Protein AF-A0A6J6IA82-F1 (afdb_monomer)

pLDDT: mean 94.09, std 5.03, range [67.25, 98.81]

Organism: NCBI:txid449393

Structure (mmCIF, N/CA/C/O backbone):
data_AF-A0A6J6IA82-F1
#
_entry.id   AF-A0A6J6IA82-F1
#
loop_
_atom_site.group_PDB
_atom_site.id
_atom_site.type_symbol
_atom_site.label_atom_id
_atom_site.label_alt_id
_atom_site.label_comp_id
_atom_site.label_asym_id
_atom_site.label_entity_id
_atom_site.label_seq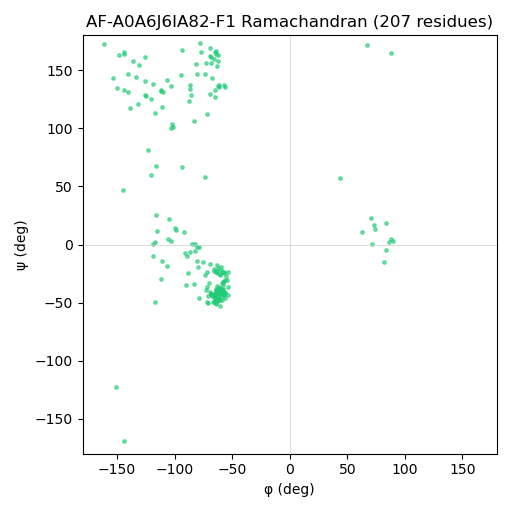_id
_atom_site.pdbx_PDB_ins_code
_atom_site.Cartn_x
_atom_site.Cartn_y
_atom_site.Cartn_z
_atom_site.occupancy
_atom_site.B_iso_or_equiv
_atom_site.auth_seq_id
_atom_site.auth_comp_id
_atom_site.auth_asym_id
_atom_site.auth_atom_id
_atom_site.pdbx_PDB_model_num
ATOM 1 N N . MET A 1 1 ? 9.562 -2.299 3.858 1.00 79.31 1 MET A N 1
ATOM 2 C CA . MET A 1 1 ? 9.314 -2.969 2.561 1.00 79.31 1 MET A CA 1
ATOM 3 C C . MET A 1 1 ? 9.491 -1.948 1.449 1.00 79.31 1 MET A C 1
ATOM 5 O O . MET A 1 1 ? 9.567 -0.766 1.760 1.00 79.31 1 MET A O 1
ATOM 9 N N . ASP A 1 2 ? 9.591 -2.374 0.192 1.00 91.00 2 ASP A N 1
ATOM 10 C CA . ASP A 1 2 ? 10.000 -1.507 -0.933 1.00 91.00 2 ASP A CA 1
ATOM 11 C C . ASP A 1 2 ? 9.092 -0.288 -1.164 1.00 91.00 2 ASP A C 1
ATOM 13 O O . ASP A 1 2 ? 9.523 0.711 -1.725 1.00 91.00 2 ASP A O 1
ATOM 17 N N . GLU A 1 3 ? 7.848 -0.339 -0.691 1.00 92.69 3 GLU A N 1
ATOM 18 C CA . GLU A 1 3 ? 6.908 0.783 -0.775 1.00 92.69 3 GLU A CA 1
ATOM 19 C C . GLU A 1 3 ? 7.222 1.923 0.210 1.00 92.69 3 GLU A C 1
ATOM 21 O O . GLU A 1 3 ? 6.871 3.081 -0.001 1.00 92.69 3 GLU A O 1
ATOM 26 N N . SER A 1 4 ? 7.887 1.610 1.323 1.00 93.75 4 SER A N 1
ATOM 27 C CA . SER A 1 4 ? 8.028 2.525 2.459 1.00 93.75 4 SER A CA 1
ATOM 28 C C . SER A 1 4 ? 8.760 3.837 2.136 1.00 93.75 4 SER A C 1
ATOM 30 O O . SER A 1 4 ? 8.307 4.865 2.636 1.00 93.75 4 SER A O 1
ATOM 32 N N . PRO A 1 5 ? 9.839 3.864 1.321 1.00 95.88 5 PRO A N 1
ATOM 33 C CA . PRO A 1 5 ? 10.484 5.119 0.932 1.00 95.88 5 PRO A CA 1
ATOM 34 C C . PRO A 1 5 ? 9.558 6.062 0.147 1.00 95.88 5 PRO A C 1
ATOM 36 O O . PRO A 1 5 ? 9.550 7.261 0.422 1.00 95.88 5 PRO A O 1
ATOM 39 N N . ALA A 1 6 ? 8.757 5.525 -0.780 1.00 96.44 6 ALA A N 1
ATOM 40 C CA . ALA A 1 6 ? 7.813 6.300 -1.586 1.00 96.44 6 ALA A CA 1
ATOM 41 C C . ALA A 1 6 ? 6.681 6.879 -0.721 1.00 96.44 6 ALA A C 1
ATOM 43 O O . ALA A 1 6 ? 6.457 8.090 -0.734 1.00 96.44 6 ALA A O 1
ATOM 44 N N . LEU A 1 7 ? 6.046 6.045 0.114 1.00 95.62 7 LEU A N 1
ATOM 45 C CA . LEU A 1 7 ? 4.989 6.491 1.029 1.00 95.62 7 LEU A CA 1
ATOM 46 C C . LEU A 1 7 ? 5.482 7.544 2.027 1.00 95.62 7 LEU A C 1
ATOM 48 O O . LEU A 1 7 ? 4.755 8.495 2.305 1.00 95.62 7 LEU A O 1
ATOM 52 N N . ALA A 1 8 ? 6.701 7.400 2.554 1.00 95.12 8 ALA A N 1
ATOM 53 C CA . ALA A 1 8 ? 7.283 8.385 3.463 1.00 95.12 8 ALA A CA 1
ATOM 54 C C . ALA A 1 8 ? 7.469 9.746 2.774 1.00 95.12 8 ALA A C 1
ATOM 56 O O . ALA A 1 8 ? 7.062 10.771 3.320 1.00 95.12 8 ALA A O 1
ATOM 57 N N . ALA A 1 9 ? 8.02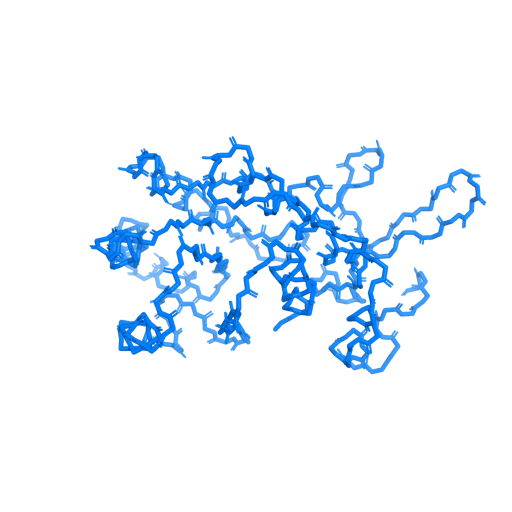7 9.749 1.558 1.00 95.81 9 ALA A N 1
ATOM 58 C CA . ALA A 1 9 ? 8.232 10.967 0.780 1.00 95.81 9 ALA A CA 1
ATOM 59 C C . ALA A 1 9 ? 6.906 11.637 0.386 1.00 95.81 9 ALA A C 1
ATOM 61 O O . ALA A 1 9 ? 6.774 12.856 0.487 1.00 95.81 9 ALA A O 1
ATOM 62 N N . ALA A 1 10 ? 5.904 10.852 -0.017 1.00 95.75 10 ALA A N 1
ATOM 63 C CA . ALA A 1 10 ? 4.573 11.371 -0.306 1.00 95.75 10 ALA A CA 1
ATOM 64 C C . ALA A 1 10 ? 3.893 11.933 0.950 1.00 95.75 10 ALA A C 1
ATOM 66 O O . ALA A 1 10 ? 3.328 13.022 0.898 1.00 95.75 10 ALA A O 1
ATOM 67 N N . ALA A 1 11 ? 3.981 11.242 2.091 1.00 94.56 11 ALA A N 1
ATOM 68 C CA . ALA A 1 11 ? 3.435 11.728 3.355 1.00 94.56 11 ALA A CA 1
ATOM 69 C C . ALA A 1 11 ? 4.063 13.075 3.751 1.00 94.56 11 ALA A C 1
ATOM 71 O O . ALA A 1 11 ? 3.337 14.031 4.031 1.00 94.56 11 ALA A O 1
ATOM 72 N N . GLU A 1 12 ? 5.390 13.200 3.688 1.00 94.50 12 GLU A N 1
ATOM 73 C CA . GLU A 1 12 ? 6.087 14.471 3.927 1.00 94.50 12 GLU A CA 1
ATOM 74 C C . GLU A 1 12 ? 5.604 15.568 2.965 1.00 94.50 12 GLU A C 1
ATOM 76 O O . GLU A 1 12 ? 5.311 16.687 3.388 1.00 94.50 12 GLU A O 1
ATOM 81 N N . ALA A 1 13 ? 5.414 15.237 1.685 1.00 95.06 13 ALA A N 1
ATOM 82 C CA . ALA A 1 13 ? 4.919 16.178 0.684 1.00 95.06 13 ALA A CA 1
ATOM 83 C C . ALA A 1 13 ? 3.472 16.635 0.926 1.00 95.06 13 ALA A C 1
ATOM 85 O O . ALA A 1 13 ? 3.099 17.720 0.487 1.00 95.06 13 ALA A O 1
ATOM 86 N N . THR A 1 14 ? 2.662 15.862 1.653 1.00 94.25 14 THR A N 1
ATOM 87 C CA . THR A 1 14 ? 1.333 16.298 2.134 1.00 94.25 14 THR A CA 1
ATOM 88 C C . THR A 1 14 ? 1.400 17.169 3.397 1.00 94.25 14 THR A C 1
ATOM 90 O O . THR A 1 14 ? 0.374 17.640 3.883 1.00 94.25 14 THR A O 1
ATOM 93 N N . GLY A 1 15 ? 2.595 17.410 3.944 1.00 92.25 15 GLY A N 1
ATOM 94 C CA . GLY A 1 15 ? 2.793 18.126 5.204 1.00 92.25 15 GLY A CA 1
ATOM 95 C C . GLY A 1 15 ? 2.645 17.244 6.447 1.00 92.25 15 GLY A C 1
ATOM 96 O O . GLY A 1 15 ? 2.432 17.767 7.542 1.00 92.25 15 GLY A O 1
ATOM 97 N N . ALA A 1 16 ? 2.729 15.915 6.308 1.00 91.69 16 ALA A N 1
ATOM 98 C CA . ALA A 1 16 ? 2.756 15.026 7.462 1.00 91.69 16 ALA A CA 1
ATOM 99 C C . ALA A 1 16 ? 4.079 15.189 8.224 1.00 91.69 16 ALA A C 1
ATOM 101 O O . ALA A 1 16 ? 5.162 15.082 7.657 1.00 91.69 16 ALA A O 1
ATOM 102 N N . ASN A 1 17 ? 3.989 15.390 9.539 1.00 85.81 17 ASN A N 1
ATOM 103 C CA . ASN A 1 17 ? 5.161 15.543 10.410 1.00 85.81 17 ASN A CA 1
ATOM 104 C C . ASN A 1 17 ? 5.715 14.201 10.912 1.00 85.81 17 ASN A C 1
ATOM 106 O O . ASN A 1 17 ? 6.709 14.163 11.636 1.00 85.81 17 ASN A O 1
ATOM 110 N N . THR A 1 18 ? 5.025 13.095 10.635 1.00 90.12 18 THR A N 1
ATOM 111 C CA . THR A 1 18 ? 5.378 11.772 11.150 1.00 90.12 18 THR A CA 1
ATOM 112 C C . THR A 1 18 ? 4.934 10.707 10.162 1.00 90.12 18 THR A C 1
ATOM 114 O O . THR A 1 18 ? 3.807 10.737 9.671 1.00 90.12 18 THR A O 1
ATOM 117 N N . PHE A 1 19 ? 5.820 9.750 9.908 1.00 92.38 19 PHE A N 1
ATOM 118 C CA . PHE A 1 19 ? 5.536 8.538 9.158 1.00 92.38 19 PHE A CA 1
ATOM 119 C C . PHE A 1 19 ? 6.078 7.356 9.959 1.00 92.38 19 PHE A C 1
ATOM 121 O O . PHE A 1 19 ? 7.270 7.304 10.263 1.00 92.38 19 PHE A O 1
ATOM 128 N N . VAL A 1 20 ? 5.197 6.425 10.320 1.00 91.88 20 VAL A N 1
ATOM 129 C CA . VAL A 1 20 ? 5.566 5.190 11.015 1.00 91.88 20 VAL A CA 1
ATOM 130 C C . VAL A 1 20 ? 5.374 4.036 10.056 1.00 91.88 20 VAL A C 1
ATOM 132 O O . VAL A 1 20 ? 4.330 3.899 9.422 1.00 91.88 20 VAL A O 1
ATOM 135 N N . PHE A 1 21 ? 6.389 3.192 9.967 1.00 89.94 21 PHE A N 1
ATOM 136 C CA . PHE A 1 21 ? 6.385 2.020 9.114 1.00 89.94 21 PHE A CA 1
ATOM 137 C C . PHE A 1 21 ? 6.528 0.759 9.968 1.00 89.94 21 PHE A C 1
ATOM 139 O O . PHE A 1 21 ? 7.350 0.709 10.879 1.00 89.94 21 PHE A O 1
ATOM 146 N N . GLY A 1 22 ? 5.756 -0.272 9.625 1.00 85.00 22 GLY A N 1
ATOM 147 C CA . GLY A 1 22 ? 5.780 -1.569 10.298 1.00 85.00 22 GLY A CA 1
ATOM 148 C C . GLY A 1 22 ? 5.534 -2.724 9.334 1.00 85.00 22 GLY A C 1
ATOM 149 O O . GLY A 1 22 ? 4.690 -3.563 9.611 1.00 85.00 22 GLY A O 1
ATOM 150 N N . ALA A 1 23 ? 6.210 -2.749 8.178 1.00 83.31 23 ALA A N 1
ATOM 151 C CA . ALA A 1 23 ? 6.054 -3.823 7.189 1.00 83.31 23 ALA A CA 1
ATOM 152 C C . ALA A 1 23 ? 7.322 -4.681 7.066 1.00 83.31 23 ALA A C 1
ATOM 154 O O . ALA A 1 23 ? 8.424 -4.170 6.885 1.00 83.31 23 ALA A O 1
ATOM 155 N N . GLY A 1 24 ? 7.180 -5.998 7.068 1.00 83.38 24 GLY A N 1
ATOM 156 C CA . GLY A 1 24 ? 8.304 -6.919 6.959 1.00 83.38 24 GLY A CA 1
ATOM 157 C C . GLY A 1 24 ? 7.853 -8.313 6.537 1.00 83.38 24 GLY A C 1
ATOM 158 O O . GLY A 1 24 ? 6.654 -8.572 6.428 1.00 83.38 24 GLY A O 1
ATOM 159 N N . PRO A 1 25 ? 8.803 -9.210 6.246 1.00 84.19 25 PRO A N 1
ATOM 160 C CA . PRO A 1 25 ? 8.478 -10.579 5.886 1.00 84.19 25 PRO A CA 1
ATOM 161 C C . PRO A 1 25 ? 8.010 -11.376 7.111 1.00 84.19 25 PRO A C 1
ATOM 163 O O . PRO A 1 25 ? 8.397 -11.091 8.242 1.00 84.19 25 PRO A O 1
ATOM 166 N N . GLY A 1 26 ? 7.246 -12.442 6.871 1.00 86.19 26 GLY A N 1
ATOM 167 C CA . GLY A 1 26 ? 7.000 -13.484 7.873 1.00 86.19 26 GLY A CA 1
ATOM 168 C C . GLY A 1 26 ? 5.823 -13.253 8.816 1.00 86.19 26 GLY A C 1
ATOM 169 O O . GLY A 1 26 ? 5.630 -14.068 9.717 1.00 86.19 26 GLY A O 1
ATOM 170 N N . PHE A 1 27 ? 5.030 -12.196 8.623 1.00 91.69 27 PHE A N 1
ATOM 171 C CA . PHE A 1 27 ? 3.882 -11.923 9.482 1.00 91.69 27 PHE A CA 1
ATOM 172 C C . PHE A 1 27 ? 2.619 -11.506 8.723 1.00 91.69 27 PHE A C 1
ATOM 174 O O . PHE A 1 27 ? 2.655 -11.033 7.587 1.00 91.69 27 PHE A O 1
ATOM 181 N N . GLY A 1 28 ? 1.495 -11.708 9.399 1.00 93.62 28 GLY A N 1
ATOM 182 C CA . GLY A 1 28 ? 0.154 -11.273 9.030 1.00 93.62 28 GLY A CA 1
ATOM 183 C C . GLY A 1 28 ? -0.614 -10.892 10.295 1.00 93.62 28 GLY A C 1
ATOM 184 O O . GLY A 1 28 ? -0.035 -10.833 11.380 1.00 93.62 28 GLY A O 1
ATOM 185 N N . LEU A 1 29 ? -1.925 -10.687 10.198 1.00 95.94 29 LEU A N 1
ATOM 186 C CA . LEU A 1 29 ? -2.747 -10.411 11.387 1.00 95.94 29 LEU A CA 1
ATOM 187 C C . LEU A 1 29 ? -2.885 -11.620 12.322 1.00 95.94 29 LEU A C 1
ATOM 189 O O . LEU A 1 29 ? -3.295 -11.477 13.475 1.00 95.94 29 LEU A O 1
ATOM 193 N N . THR A 1 30 ? -2.565 -12.815 11.825 1.00 96.56 30 THR A N 1
ATOM 194 C CA . THR A 1 30 ? -2.750 -14.086 12.538 1.00 96.56 30 THR A CA 1
ATOM 195 C C . THR A 1 30 ? -1.445 -14.832 12.813 1.00 96.56 30 THR A C 1
ATOM 197 O O . THR A 1 30 ? -1.468 -15.929 13.371 1.00 96.56 30 THR A O 1
ATOM 200 N N . THR A 1 31 ? -0.295 -14.261 12.442 1.00 93.94 31 THR A N 1
ATOM 201 C CA . THR A 1 31 ? 1.018 -14.892 12.624 1.00 93.94 31 THR A CA 1
ATOM 202 C C . THR A 1 31 ? 2.130 -13.857 12.731 1.00 93.94 31 THR A C 1
ATOM 204 O O . THR A 1 31 ? 2.117 -12.865 12.014 1.00 93.94 31 THR A O 1
ATOM 207 N N . GLY A 1 32 ? 3.131 -14.115 13.576 1.00 88.50 32 GLY A N 1
ATOM 208 C CA . GLY A 1 32 ? 4.408 -13.387 13.576 1.00 88.50 32 GLY A CA 1
ATOM 209 C C . GLY A 1 32 ? 4.381 -11.938 14.080 1.00 88.50 32 GLY A C 1
ATOM 210 O O . GLY A 1 32 ? 5.436 -11.312 14.094 1.00 88.50 32 GLY A O 1
ATOM 211 N N . LEU A 1 33 ? 3.225 -11.415 14.498 1.00 89.12 33 LEU A N 1
ATOM 212 C CA . LEU A 1 33 ? 3.051 -10.040 14.972 1.00 89.12 33 LEU A CA 1
ATOM 213 C C . LEU A 1 33 ? 2.030 -9.990 16.121 1.00 89.12 33 LEU A C 1
ATOM 215 O O . LEU A 1 33 ? 0.937 -10.544 15.986 1.00 89.12 33 LEU A O 1
ATOM 219 N N . ASP A 1 34 ? 2.352 -9.296 17.218 1.00 92.94 34 ASP A N 1
ATOM 220 C CA . ASP A 1 34 ? 1.379 -8.949 18.268 1.00 92.94 34 ASP A CA 1
ATOM 221 C C . ASP A 1 34 ? 0.790 -7.559 17.998 1.00 92.94 34 ASP A C 1
ATOM 223 O O . ASP A 1 34 ? 1.008 -6.586 18.723 1.00 92.94 34 ASP A O 1
ATOM 227 N N . TRP A 1 35 ? 0.034 -7.463 16.903 1.00 94.81 35 TRP A N 1
ATOM 228 C CA . TRP A 1 35 ? -0.456 -6.182 16.396 1.00 94.81 35 TRP A CA 1
ATOM 229 C C . TRP A 1 35 ? -1.346 -5.446 17.399 1.00 94.81 35 TRP A C 1
ATOM 231 O O . TRP A 1 35 ? -1.403 -4.223 17.364 1.00 94.81 35 TRP A O 1
ATOM 241 N N . ARG A 1 36 ? -2.018 -6.152 18.319 1.00 95.75 36 ARG A N 1
ATOM 242 C CA . ARG A 1 36 ? -2.866 -5.515 19.338 1.00 95.75 36 ARG A CA 1
ATOM 243 C C . ARG A 1 36 ? -2.034 -4.621 20.245 1.00 95.75 36 ARG A C 1
ATOM 245 O O . ARG A 1 36 ? -2.389 -3.462 20.457 1.00 95.75 36 ARG A O 1
ATOM 252 N N . THR A 1 37 ? -0.918 -5.144 20.744 1.00 96.38 37 THR A N 1
ATOM 253 C CA . THR A 1 37 ? 0.019 -4.389 21.578 1.00 96.38 37 THR A CA 1
ATOM 254 C C . THR A 1 37 ? 0.769 -3.355 20.743 1.00 96.38 37 THR A C 1
ATOM 256 O O . THR A 1 37 ? 0.781 -2.172 21.089 1.00 96.38 37 THR A O 1
ATOM 259 N N . ASP A 1 38 ? 1.342 -3.779 19.615 1.00 94.19 38 ASP A N 1
ATOM 260 C CA . ASP A 1 38 ? 2.216 -2.933 18.800 1.00 94.19 38 ASP A CA 1
ATOM 261 C C . ASP A 1 38 ? 1.470 -1.722 18.227 1.00 94.19 38 ASP A C 1
ATOM 263 O O . ASP A 1 38 ? 1.971 -0.597 18.275 1.00 94.19 38 ASP A O 1
ATOM 267 N N . TRP A 1 39 ? 0.243 -1.917 17.736 1.00 95.81 39 TRP A N 1
ATOM 268 C CA . TRP A 1 39 ? -0.557 -0.817 17.205 1.00 95.81 39 TRP A CA 1
ATOM 269 C C . TRP A 1 39 ? -1.071 0.085 18.318 1.00 95.81 39 TRP A C 1
ATOM 271 O O . TRP A 1 39 ? -1.018 1.297 18.156 1.00 95.81 39 TRP A O 1
ATOM 281 N N . THR A 1 40 ? -1.485 -0.452 19.470 1.00 96.62 40 THR A N 1
ATOM 282 C CA . THR A 1 40 ? -1.882 0.388 20.616 1.00 96.62 40 THR A CA 1
ATOM 283 C C . THR A 1 40 ? -0.748 1.328 21.033 1.00 96.62 40 THR A C 1
ATOM 285 O O . THR A 1 40 ? -0.974 2.525 21.232 1.00 96.62 40 THR A O 1
ATOM 288 N N . ASN A 1 41 ? 0.486 0.819 21.089 1.00 95.12 41 ASN A N 1
ATOM 289 C CA . ASN A 1 41 ? 1.661 1.631 21.396 1.00 95.12 41 ASN A CA 1
ATOM 290 C C . ASN A 1 41 ? 1.896 2.698 20.318 1.00 95.12 41 ASN A C 1
ATOM 292 O O . ASN A 1 41 ? 1.954 3.886 20.645 1.00 95.12 41 ASN A O 1
ATOM 296 N N . ALA A 1 42 ? 1.923 2.303 19.040 1.00 94.00 42 ALA A N 1
ATOM 297 C CA . ALA A 1 42 ? 2.135 3.220 17.919 1.00 94.00 42 ALA A CA 1
ATOM 298 C C . ALA A 1 42 ? 1.066 4.327 17.840 1.00 94.00 42 ALA A C 1
ATOM 300 O O . ALA A 1 42 ? 1.388 5.485 17.561 1.00 94.00 42 ALA A O 1
ATOM 301 N N . ILE A 1 43 ? -0.198 4.002 18.131 1.00 95.88 43 ILE A N 1
ATOM 302 C CA . ILE A 1 43 ? -1.302 4.968 18.205 1.00 95.88 43 ILE A CA 1
ATOM 303 C C . ILE A 1 43 ? -1.041 5.983 19.318 1.00 95.88 43 ILE A C 1
ATOM 305 O O . ILE A 1 43 ? -1.176 7.186 19.089 1.00 95.88 43 ILE A O 1
ATOM 309 N N . SER A 1 44 ? -0.634 5.518 20.502 1.00 95.81 44 SER A N 1
ATOM 310 C CA . SER A 1 44 ? -0.360 6.399 21.642 1.00 95.81 44 SER A CA 1
ATOM 311 C C . SER A 1 44 ? 0.819 7.345 21.384 1.00 95.81 44 SER A C 1
ATOM 313 O O . SER A 1 44 ? 0.761 8.521 21.747 1.00 95.81 44 SER A O 1
ATOM 315 N N . GLU A 1 45 ? 1.862 6.850 20.715 1.00 94.69 45 GLU A N 1
ATOM 316 C CA . GLU A 1 45 ? 3.102 7.586 20.476 1.00 94.69 45 GLU A CA 1
ATOM 317 C C . GLU A 1 45 ? 2.957 8.581 19.324 1.00 94.69 45 GLU A C 1
ATOM 319 O O . GLU A 1 45 ? 3.362 9.739 19.435 1.00 94.69 45 GLU A O 1
ATOM 324 N N . SER A 1 46 ? 2.359 8.137 18.216 1.00 93.56 46 SER A N 1
ATOM 325 C CA . SER A 1 46 ? 2.387 8.874 16.948 1.00 93.56 46 SER A CA 1
ATOM 326 C C . SER A 1 46 ? 1.061 9.531 16.583 1.00 93.56 46 SER A C 1
ATOM 328 O O . SER A 1 46 ? 1.060 10.446 15.763 1.00 93.56 46 SER A O 1
ATOM 330 N N . ARG A 1 47 ? -0.059 9.104 17.189 1.00 94.06 47 ARG A N 1
ATOM 331 C CA . ARG A 1 47 ? -1.420 9.608 16.917 1.00 94.06 47 ARG A CA 1
ATOM 332 C C . ARG A 1 47 ? -1.694 9.779 15.411 1.00 94.06 47 ARG A C 1
ATOM 334 O O . ARG A 1 47 ? -1.989 10.895 14.970 1.00 94.06 47 ARG A O 1
ATOM 341 N N . PRO A 1 48 ? -1.545 8.707 14.608 1.00 95.31 48 PRO A N 1
ATOM 342 C CA . PRO A 1 48 ? -1.751 8.788 13.168 1.00 95.31 48 PRO A CA 1
ATOM 343 C C . PRO A 1 48 ? -3.200 9.177 12.853 1.00 95.31 48 PRO A C 1
ATOM 345 O O . PRO A 1 48 ? -4.102 8.981 13.659 1.00 95.31 48 PRO A O 1
ATOM 348 N N . ASN A 1 49 ? -3.435 9.720 11.663 1.00 95.94 49 ASN A N 1
ATOM 349 C CA . ASN A 1 49 ? -4.780 10.025 11.157 1.00 95.94 49 ASN A CA 1
ATOM 350 C C . ASN A 1 49 ? -5.191 9.118 9.981 1.00 95.94 49 ASN A C 1
ATOM 352 O O . ASN A 1 49 ? -6.375 9.044 9.646 1.00 95.94 49 ASN A O 1
ATOM 356 N N . LEU A 1 50 ? -4.223 8.414 9.390 1.00 97.50 50 LEU A N 1
ATOM 357 C CA . LEU A 1 50 ? -4.386 7.454 8.310 1.00 97.50 50 LEU A CA 1
ATOM 358 C C . LEU A 1 50 ? -3.448 6.265 8.548 1.00 97.50 50 LEU A C 1
ATOM 360 O O . LEU A 1 50 ? -2.253 6.447 8.780 1.00 97.50 50 LEU A O 1
ATOM 364 N N . ALA A 1 51 ? -3.989 5.056 8.454 1.00 97.50 51 ALA A N 1
ATOM 365 C CA . ALA A 1 51 ? -3.247 3.808 8.401 1.00 97.50 51 ALA A CA 1
ATOM 366 C C . ALA A 1 51 ? -3.400 3.190 7.007 1.00 97.50 51 ALA A C 1
ATOM 368 O O . ALA A 1 51 ? -4.510 3.080 6.491 1.00 97.50 51 ALA A O 1
ATOM 369 N N . VAL A 1 52 ? -2.291 2.766 6.406 1.00 97.38 52 VAL A N 1
ATOM 370 C CA . VAL A 1 52 ? -2.279 2.025 5.138 1.00 97.38 52 VAL A CA 1
ATOM 371 C C . VAL A 1 52 ? -1.829 0.607 5.450 1.00 97.38 52 VAL A C 1
ATOM 373 O O . VAL A 1 52 ? -0.732 0.404 5.968 1.00 97.38 52 VAL A O 1
ATOM 376 N N . VAL A 1 53 ? -2.692 -0.368 5.183 1.00 96.12 53 VAL A N 1
ATOM 377 C CA . VAL A 1 53 ? -2.516 -1.747 5.639 1.00 96.12 53 VAL A CA 1
ATOM 378 C C . VAL A 1 53 ? -2.594 -2.687 4.449 1.00 96.12 53 VAL A C 1
ATOM 380 O O . VAL A 1 53 ? -3.552 -2.648 3.687 1.00 96.12 53 VAL A O 1
ATOM 383 N N . MET A 1 54 ? -1.600 -3.559 4.310 1.00 94.25 54 MET A N 1
ATOM 384 C CA . MET A 1 54 ? -1.570 -4.606 3.293 1.00 94.25 54 MET A CA 1
ATOM 385 C C . MET A 1 54 ? -1.039 -5.888 3.934 1.00 94.25 54 MET A C 1
ATOM 387 O O . MET A 1 54 ? 0.112 -5.934 4.369 1.00 94.25 54 MET A O 1
ATOM 391 N N . PHE A 1 55 ? -1.866 -6.929 3.972 1.00 93.12 55 PHE A N 1
ATOM 392 C CA . PHE A 1 55 ? -1.471 -8.282 4.363 1.00 93.12 55 PHE A CA 1
ATOM 393 C C . PHE A 1 55 ? -1.857 -9.256 3.260 1.00 93.12 55 PHE A C 1
ATOM 395 O O . PHE A 1 55 ? -2.680 -8.942 2.410 1.00 93.12 55 PHE A O 1
ATOM 402 N N . GLY A 1 56 ? -1.245 -10.436 3.261 1.00 89.94 56 GLY A N 1
ATOM 403 C CA . GLY A 1 56 ? -1.469 -11.411 2.203 1.00 89.94 56 GLY A CA 1
ATOM 404 C C . GLY A 1 56 ? -1.302 -12.840 2.677 1.00 89.94 56 GLY A C 1
ATOM 405 O O . GLY A 1 56 ? -1.968 -13.303 3.598 1.00 89.94 56 GLY A O 1
ATOM 406 N N . SER A 1 57 ? -0.400 -13.567 2.028 1.00 92.44 57 SER A N 1
ATOM 407 C CA . SER A 1 57 ? -0.331 -15.027 2.123 1.00 92.44 57 SER A CA 1
ATOM 408 C C . SER A 1 57 ? -0.047 -15.594 3.520 1.00 92.44 57 SER A C 1
ATOM 410 O O . SER A 1 57 ? -0.360 -16.761 3.768 1.00 92.44 57 SER A O 1
ATOM 412 N N . TRP A 1 58 ? 0.517 -14.799 4.432 1.00 94.62 58 TRP A N 1
ATOM 413 C CA . TRP A 1 58 ? 0.854 -15.228 5.791 1.00 94.62 58 TRP A CA 1
ATOM 414 C C . TRP A 1 58 ? -0.365 -15.620 6.632 1.00 94.62 58 TRP A C 1
ATOM 416 O O . TRP A 1 58 ? -0.230 -16.461 7.514 1.00 94.62 58 TRP A O 1
ATOM 426 N N . ASP A 1 59 ? -1.556 -15.113 6.308 1.00 95.81 59 ASP A N 1
ATOM 427 C CA . ASP A 1 59 ? -2.792 -15.452 7.023 1.00 95.81 59 ASP A CA 1
ATOM 428 C C . ASP A 1 59 ? -3.522 -16.684 6.445 1.00 95.81 59 ASP A C 1
ATOM 430 O O . ASP A 1 59 ? -4.433 -17.240 7.065 1.00 95.81 59 ASP A O 1
ATOM 434 N N . LEU A 1 60 ? -3.098 -17.191 5.279 1.00 96.38 60 LEU A N 1
ATOM 435 C CA . LEU A 1 60 ? -3.725 -18.356 4.641 1.00 96.38 60 LEU A CA 1
ATOM 436 C C . LEU A 1 60 ? -3.726 -19.629 5.514 1.00 96.38 60 LEU A C 1
ATOM 438 O O . LEU A 1 60 ? -4.722 -20.356 5.477 1.00 96.38 60 LEU A O 1
ATOM 442 N N . PRO A 1 61 ? -2.670 -19.961 6.291 1.00 96.81 61 PRO A N 1
ATOM 443 C CA . PRO A 1 61 ? -2.721 -21.084 7.226 1.00 96.81 61 PRO A CA 1
ATOM 444 C C . PRO A 1 61 ? -3.834 -20.945 8.269 1.00 96.81 61 PRO A C 1
ATOM 446 O O . PRO A 1 61 ? -4.527 -21.926 8.537 1.00 96.81 61 PRO A O 1
ATOM 449 N N . PHE A 1 62 ? -4.045 -19.741 8.807 1.00 97.94 62 PHE A N 1
ATOM 450 C CA . PHE A 1 62 ? -5.109 -19.483 9.773 1.00 97.94 62 PHE A CA 1
ATOM 451 C C . PHE A 1 62 ? -6.488 -19.655 9.137 1.00 97.94 62 PHE A C 1
ATOM 453 O O . PHE A 1 62 ? -7.334 -20.334 9.717 1.00 97.94 62 PHE A O 1
ATOM 460 N N . ILE A 1 63 ? -6.693 -19.120 7.928 1.00 98.12 63 ILE A N 1
ATOM 461 C CA . ILE A 1 63 ? -7.948 -19.277 7.176 1.00 98.12 63 ILE A CA 1
ATOM 462 C C . ILE A 1 63 ? -8.251 -20.760 6.935 1.00 98.12 63 ILE A C 1
ATOM 464 O O . ILE A 1 63 ? -9.375 -21.204 7.155 1.00 98.12 63 ILE A O 1
ATOM 468 N N . ARG A 1 64 ? -7.253 -21.559 6.530 1.00 97.81 64 ARG A N 1
ATOM 469 C CA . ARG A 1 64 ? -7.441 -23.005 6.315 1.00 97.81 64 ARG A CA 1
ATOM 470 C C . ARG A 1 64 ? -7.814 -23.753 7.593 1.00 97.81 64 ARG A C 1
ATOM 472 O O . ARG A 1 64 ? -8.573 -24.713 7.519 1.00 97.81 64 ARG A O 1
ATOM 479 N N . ALA A 1 65 ? -7.266 -23.345 8.735 1.00 98.38 65 ALA A N 1
ATOM 480 C CA . ALA A 1 65 ? -7.498 -24.014 10.012 1.00 98.38 65 ALA A CA 1
ATOM 481 C C . ALA A 1 65 ? -8.805 -23.581 10.701 1.00 98.38 65 ALA A C 1
ATOM 483 O O . ALA A 1 65 ? -9.436 -24.403 11.359 1.00 98.38 65 ALA A O 1
ATOM 484 N N . ASN A 1 66 ? -9.210 -22.315 10.555 1.00 98.50 66 ASN A N 1
ATOM 485 C CA . ASN A 1 66 ? -10.288 -21.707 11.347 1.00 98.50 66 ASN A CA 1
ATOM 486 C C . ASN A 1 66 ? -11.488 -21.229 10.511 1.00 98.50 66 ASN A C 1
ATOM 488 O O . ASN A 1 66 ? -12.527 -20.888 11.074 1.00 98.50 66 ASN A O 1
ATOM 492 N N . GLY A 1 67 ? -11.362 -21.211 9.183 1.00 98.38 67 GLY A N 1
ATOM 493 C CA . GLY A 1 67 ? -12.380 -20.712 8.263 1.00 98.38 67 GLY A CA 1
ATOM 494 C C . GLY A 1 67 ? -12.283 -19.207 7.992 1.00 98.38 67 GLY A C 1
ATOM 495 O O . GLY A 1 67 ? -11.614 -18.455 8.703 1.00 98.38 67 GLY A O 1
ATOM 496 N N . VAL A 1 68 ? -12.972 -18.774 6.933 1.00 98.38 68 VAL A N 1
ATOM 497 C CA . VAL A 1 68 ? -12.977 -17.379 6.461 1.00 98.38 68 VAL A CA 1
ATOM 498 C C . VAL A 1 68 ? -13.609 -16.450 7.496 1.00 98.38 68 VAL A C 1
ATOM 500 O O . VAL A 1 68 ? -12.994 -15.450 7.842 1.00 98.38 68 VAL A O 1
ATOM 503 N N . ASP A 1 69 ? -14.747 -16.828 8.083 1.00 98.44 69 ASP A N 1
ATOM 504 C CA . ASP A 1 69 ? -15.444 -16.020 9.094 1.00 98.44 69 ASP A 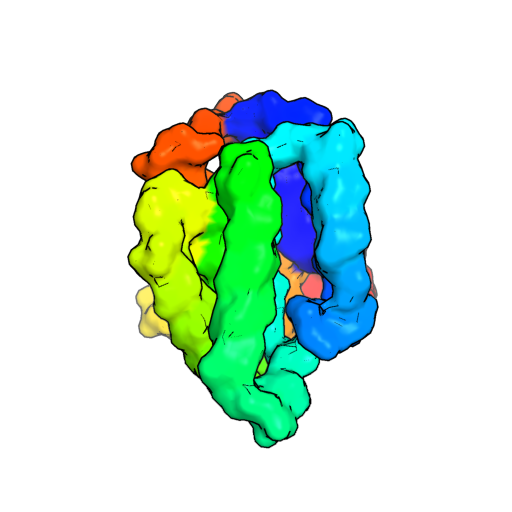CA 1
ATOM 505 C C . ASP A 1 69 ? -14.567 -15.721 10.319 1.00 98.44 69 ASP A C 1
ATOM 507 O O . ASP A 1 69 ? -14.693 -14.675 10.955 1.00 98.44 69 ASP A O 1
ATOM 511 N N . ALA A 1 70 ? -13.683 -16.653 10.696 1.00 98.56 70 ALA A N 1
ATOM 512 C CA . ALA A 1 70 ? -12.747 -16.430 11.791 1.00 98.56 70 ALA A CA 1
ATOM 513 C C . ALA A 1 70 ? -11.688 -15.392 11.420 1.00 98.56 70 ALA A C 1
ATOM 515 O O . ALA A 1 70 ? -11.353 -14.554 12.252 1.00 98.56 70 ALA A O 1
ATOM 516 N N . TYR A 1 71 ? -11.182 -15.434 10.187 1.00 98.56 71 TYR A N 1
ATOM 517 C CA . TYR A 1 71 ? -10.230 -14.440 9.704 1.00 98.56 71 TYR A CA 1
ATOM 518 C C . TYR A 1 71 ? -10.881 -13.068 9.547 1.00 98.56 71 TYR A C 1
ATOM 520 O O . TYR A 1 71 ? -10.323 -12.078 10.003 1.00 98.56 71 TYR A O 1
ATOM 528 N N . GLU A 1 72 ? -12.096 -13.017 9.005 1.00 98.62 72 GLU A N 1
ATOM 529 C CA . GLU A 1 72 ? -12.864 -11.782 8.883 1.00 98.62 72 GLU A CA 1
ATOM 530 C C . GLU A 1 72 ? -13.060 -11.091 10.239 1.00 98.62 72 GLU A C 1
ATOM 532 O O . GLU A 1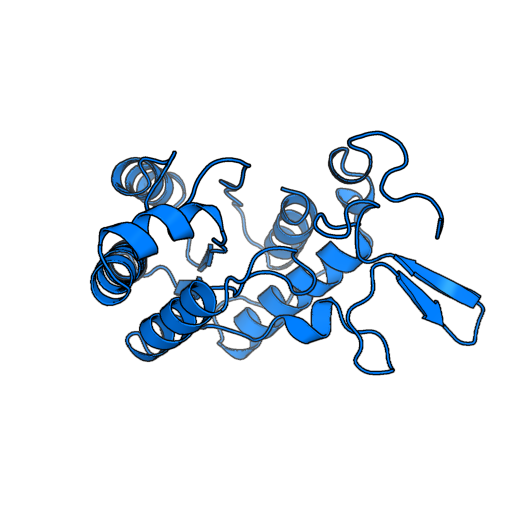 72 ? -12.869 -9.881 10.331 1.00 98.62 72 GLU A O 1
ATOM 537 N N . ARG A 1 73 ? -13.348 -11.842 11.313 1.00 98.69 73 ARG A N 1
ATOM 538 C CA . ARG A 1 73 ? -13.414 -11.274 12.671 1.00 98.69 73 ARG A CA 1
ATOM 539 C C . ARG A 1 73 ? -12.088 -10.669 13.132 1.00 98.69 73 ARG A C 1
ATOM 541 O O . ARG A 1 73 ? -12.107 -9.638 13.790 1.00 98.69 73 ARG A O 1
ATOM 548 N N . VAL A 1 74 ? -10.954 -11.284 12.793 1.00 98.50 74 VAL A N 1
ATOM 549 C CA . VAL A 1 74 ? -9.628 -10.744 13.145 1.00 98.50 74 VAL A CA 1
ATOM 550 C C . VAL A 1 74 ? -9.336 -9.458 12.370 1.00 98.50 74 VAL A C 1
ATOM 552 O O . VAL A 1 74 ? -8.842 -8.498 12.956 1.00 98.50 74 VAL A O 1
ATOM 555 N N . VAL A 1 75 ? -9.653 -9.414 11.072 1.00 98.62 75 VAL A N 1
ATOM 556 C CA . VAL A 1 75 ? -9.482 -8.204 10.249 1.00 98.62 75 VAL A CA 1
ATOM 557 C C . VAL A 1 75 ? -10.382 -7.075 10.756 1.00 98.62 75 VAL A C 1
ATOM 559 O O . VAL A 1 75 ? -9.929 -5.943 10.900 1.00 98.62 75 VAL A O 1
ATOM 562 N N . ASP A 1 76 ? -11.634 -7.387 11.083 1.00 98.75 76 ASP A N 1
ATOM 563 C CA . ASP A 1 76 ? -12.597 -6.427 11.619 1.00 98.75 76 ASP A CA 1
ATOM 564 C C . ASP A 1 76 ? -12.194 -5.873 12.988 1.00 98.75 76 ASP A C 1
ATOM 566 O O . ASP A 1 76 ? -12.332 -4.680 13.242 1.00 98.75 76 ASP A O 1
ATOM 570 N N . GLU A 1 77 ? -11.641 -6.715 13.860 1.00 98.62 77 GLU A N 1
ATOM 571 C CA . GLU A 1 77 ? -11.089 -6.289 15.147 1.00 98.62 77 GLU A CA 1
ATOM 572 C C . GLU A 1 77 ? -9.904 -5.332 14.954 1.00 98.62 77 GLU A C 1
ATOM 574 O O . GLU A 1 77 ? -9.827 -4.294 15.611 1.00 98.62 77 GLU A O 1
ATOM 579 N N . ALA A 1 78 ? -9.003 -5.651 14.019 1.00 98.44 78 ALA A N 1
ATOM 580 C CA . ALA A 1 78 ? -7.849 -4.820 13.694 1.00 98.44 78 ALA A CA 1
ATOM 581 C C . ALA A 1 78 ? -8.263 -3.450 13.137 1.00 98.44 78 ALA A C 1
ATOM 583 O O . ALA A 1 78 ? -7.717 -2.420 13.535 1.00 98.44 78 ALA A O 1
ATOM 584 N N . VAL A 1 79 ? -9.267 -3.428 12.259 1.00 98.69 79 VAL A N 1
ATOM 585 C CA . VAL A 1 79 ? -9.873 -2.193 11.752 1.00 98.69 79 VAL A CA 1
ATOM 586 C C . VAL A 1 79 ? -10.542 -1.406 12.870 1.00 98.69 79 VAL A C 1
ATOM 588 O O . VAL A 1 79 ? -10.266 -0.217 13.007 1.00 98.69 79 VAL A O 1
ATOM 591 N N . THR A 1 80 ? -11.363 -2.064 13.689 1.00 98.62 80 THR A N 1
ATOM 592 C CA . THR A 1 80 ? -12.108 -1.420 14.778 1.00 98.62 80 THR A CA 1
ATOM 593 C C . THR A 1 80 ? -11.159 -0.747 15.765 1.00 98.62 80 THR A C 1
ATOM 595 O O . THR A 1 80 ? -11.384 0.403 16.132 1.00 98.62 80 THR A O 1
ATOM 598 N N . LEU A 1 81 ? -10.039 -1.395 16.119 1.00 98.44 81 LEU A N 1
ATOM 599 C CA . LEU A 1 81 ? -9.004 -0.790 16.965 1.00 98.44 81 LEU A CA 1
ATOM 600 C C . LEU A 1 81 ? -8.517 0.558 16.406 1.00 98.44 81 LEU A C 1
ATOM 602 O O . LEU A 1 81 ? -8.349 1.519 17.158 1.00 98.44 81 LEU A O 1
ATOM 606 N N . LEU A 1 82 ? -8.286 0.640 15.095 1.00 98.50 82 LEU A N 1
ATOM 607 C CA . LEU A 1 82 ? -7.834 1.869 14.445 1.00 98.50 82 LEU A CA 1
ATOM 608 C C . LEU A 1 82 ? -8.963 2.910 14.390 1.00 98.50 82 LEU A C 1
ATOM 610 O O . LEU A 1 82 ? -8.774 4.060 14.797 1.00 98.50 82 LEU A O 1
ATOM 614 N N . THR A 1 83 ? -10.152 2.516 13.937 1.00 98.50 83 THR A N 1
ATOM 615 C CA . THR A 1 83 ? -11.268 3.444 13.719 1.00 98.50 83 THR A CA 1
ATOM 616 C C . THR A 1 83 ? -11.861 3.989 15.015 1.00 98.50 83 THR A C 1
ATOM 618 O O . THR A 1 83 ? -12.236 5.161 15.044 1.00 98.50 83 THR A O 1
ATOM 621 N N . ASP A 1 84 ? -11.874 3.214 16.104 1.00 97.88 84 ASP A N 1
ATOM 622 C CA . ASP A 1 84 ? -12.300 3.678 17.437 1.00 97.88 84 ASP A CA 1
ATOM 623 C C . ASP A 1 84 ? -11.383 4.784 17.983 1.00 97.88 84 ASP A C 1
ATOM 625 O O . ASP A 1 84 ? -11.802 5.614 18.790 1.00 97.88 84 ASP A O 1
ATOM 629 N N . ASN A 1 85 ? -10.142 4.848 17.492 1.00 97.81 85 ASN A N 1
ATOM 630 C CA . ASN A 1 85 ? -9.189 5.918 17.781 1.00 97.81 85 ASN A CA 1
ATOM 631 C C . ASN A 1 85 ? -9.239 7.063 16.750 1.00 97.81 85 ASN A C 1
ATOM 633 O O . ASN A 1 85 ? -8.372 7.936 16.744 1.00 97.81 85 ASN A O 1
ATOM 637 N N . GLY A 1 86 ? -10.251 7.085 15.875 1.00 97.88 86 GLY A N 1
ATOM 638 C CA . GLY A 1 86 ? -10.433 8.115 14.851 1.00 97.88 86 GLY A CA 1
ATOM 639 C C . GLY A 1 86 ? -9.469 8.006 13.666 1.00 97.88 86 GLY A C 1
ATOM 640 O O . GLY A 1 86 ? -9.372 8.945 12.874 1.00 97.88 86 GLY A O 1
ATOM 641 N N . ILE A 1 87 ? -8.762 6.882 13.530 1.00 98.44 87 ILE A N 1
ATOM 642 C CA . ILE A 1 87 ? -7.800 6.646 12.452 1.00 98.44 87 ILE A CA 1
ATOM 643 C C . ILE A 1 87 ? -8.554 6.108 11.245 1.00 98.44 87 ILE A C 1
ATOM 645 O O . ILE A 1 87 ? -9.309 5.141 11.342 1.00 98.44 87 ILE A O 1
ATOM 649 N N . ARG A 1 88 ? -8.337 6.728 10.089 1.00 98.69 88 ARG A N 1
ATOM 650 C CA . ARG A 1 88 ? -8.879 6.236 8.822 1.00 98.69 88 ARG A CA 1
ATOM 651 C C . ARG A 1 88 ? -8.000 5.117 8.297 1.00 98.69 88 ARG A C 1
ATOM 653 O O . ARG A 1 88 ? -6.787 5.160 8.486 1.00 98.69 88 ARG A O 1
ATOM 660 N N . VAL A 1 89 ? -8.580 4.133 7.626 1.00 98.75 89 VAL A N 1
ATOM 661 C CA . VAL A 1 89 ? -7.844 2.942 7.195 1.00 98.75 89 VAL A CA 1
ATOM 662 C C . VAL A 1 89 ? -7.987 2.746 5.696 1.00 98.75 89 VAL A C 1
ATOM 664 O O . VAL A 1 89 ? -9.086 2.686 5.155 1.00 98.75 89 VAL A O 1
ATOM 667 N N . MET A 1 90 ? -6.856 2.606 5.020 1.00 98.50 90 MET A N 1
ATOM 668 C CA . MET A 1 90 ? -6.797 2.121 3.654 1.00 98.50 90 MET A CA 1
ATOM 669 C C . MET A 1 90 ? -6.332 0.667 3.687 1.00 98.50 90 MET A C 1
ATOM 671 O O . MET A 1 90 ? -5.146 0.393 3.876 1.00 98.50 90 MET A O 1
ATOM 675 N N . LEU A 1 91 ? -7.279 -0.263 3.559 1.00 97.88 91 LEU A N 1
ATOM 676 C CA . LEU A 1 91 ? -6.988 -1.689 3.441 1.00 97.88 91 LEU A CA 1
ATOM 677 C C . LEU A 1 91 ? -6.657 -1.969 1.981 1.00 97.88 91 LEU A C 1
ATOM 679 O O . LEU A 1 91 ? -7.547 -1.954 1.142 1.00 97.88 91 LEU A O 1
ATOM 683 N N . LEU A 1 92 ? -5.397 -2.206 1.647 1.00 97.06 92 LEU A N 1
ATOM 684 C CA . LEU A 1 92 ? -4.996 -2.513 0.279 1.00 97.06 92 LEU A CA 1
ATOM 685 C C . LEU A 1 92 ? -5.130 -4.015 0.012 1.00 97.06 92 LEU A C 1
ATOM 687 O O . LEU A 1 92 ? -4.709 -4.812 0.858 1.00 97.06 92 LEU A O 1
ATOM 691 N N . PRO A 1 93 ? -5.664 -4.421 -1.155 1.00 94.38 93 PRO A N 1
ATOM 692 C CA . PRO A 1 93 ? -5.525 -5.798 -1.602 1.00 94.38 93 PRO A CA 1
ATOM 693 C C . PRO A 1 93 ? -4.046 -6.116 -1.851 1.00 94.38 93 PRO A C 1
ATOM 695 O O . PRO A 1 93 ? -3.200 -5.227 -1.987 1.00 94.38 93 PRO A O 1
ATOM 698 N N . VAL A 1 94 ? -3.720 -7.396 -1.939 1.00 90.50 94 VAL A N 1
ATOM 699 C CA . VAL A 1 94 ? -2.364 -7.830 -2.258 1.00 90.50 94 VAL A CA 1
ATOM 700 C C . VAL A 1 94 ? -2.008 -7.449 -3.697 1.00 90.50 94 VAL A C 1
ATOM 702 O O . VAL A 1 94 ? -2.828 -7.524 -4.613 1.00 90.50 94 VAL A O 1
ATOM 705 N N . MET A 1 95 ? -0.750 -7.060 -3.916 1.00 89.44 95 MET A N 1
ATOM 706 C CA . MET A 1 95 ? -0.253 -6.733 -5.253 1.00 89.44 95 MET A CA 1
ATOM 707 C C . MET A 1 95 ? -0.467 -7.908 -6.230 1.00 89.44 95 MET A C 1
ATOM 709 O O . MET A 1 95 ? -0.138 -9.051 -5.895 1.00 89.44 95 MET A O 1
ATOM 713 N N . PRO A 1 96 ? -0.951 -7.650 -7.463 1.00 84.19 96 PRO A N 1
ATOM 714 C CA . PRO A 1 96 ? -1.118 -8.691 -8.476 1.00 84.19 96 PRO A CA 1
ATOM 715 C C . PRO A 1 96 ? 0.233 -9.326 -8.846 1.00 84.19 96 PRO A C 1
ATOM 717 O O . PRO A 1 96 ? 1.286 -8.754 -8.572 1.00 84.19 96 PRO A O 1
ATOM 720 N N . GLY A 1 97 ? 0.222 -10.503 -9.478 1.00 72.94 97 GLY A N 1
ATOM 721 C CA . GLY A 1 97 ? 1.443 -11.179 -9.959 1.00 72.94 97 GLY A CA 1
ATOM 722 C C . GLY A 1 97 ? 2.114 -12.138 -8.963 1.00 72.94 97 GLY A C 1
ATOM 723 O O . GLY A 1 97 ? 3.150 -12.723 -9.274 1.00 72.94 97 GLY A O 1
ATOM 724 N N . GLY A 1 98 ? 1.523 -12.342 -7.783 1.00 74.81 98 GLY A N 1
ATOM 725 C CA . GLY A 1 98 ? 1.9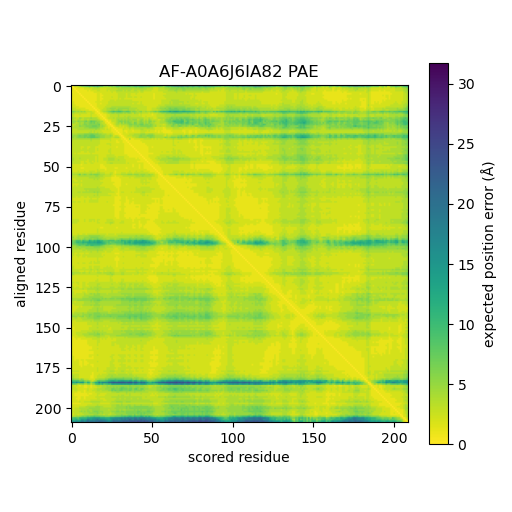71 -13.353 -6.822 1.00 74.81 98 GLY A CA 1
ATOM 726 C C . GLY A 1 98 ? 1.752 -14.792 -7.269 1.00 74.81 98 GLY A C 1
ATOM 727 O O . GLY A 1 98 ? 0.856 -15.095 -8.050 1.00 74.81 98 GLY A O 1
ATOM 728 N N . LYS A 1 99 ? 2.548 -15.709 -6.705 1.00 77.31 99 LYS A N 1
ATOM 729 C CA . LYS A 1 99 ? 2.402 -17.161 -6.930 1.00 77.31 99 LYS A CA 1
ATOM 730 C C . LYS A 1 99 ? 1.297 -17.804 -6.091 1.00 77.31 99 LYS A C 1
ATOM 732 O O . LYS A 1 99 ? 0.901 -18.931 -6.374 1.00 77.31 99 LYS A O 1
ATOM 737 N N . LEU A 1 100 ? 0.872 -17.139 -5.018 1.00 85.88 100 LEU A N 1
ATOM 738 C CA . LEU A 1 100 ? -0.118 -17.658 -4.081 1.00 85.88 100 LEU A CA 1
ATOM 739 C C . LEU A 1 100 ? -1.468 -16.998 -4.331 1.00 85.88 1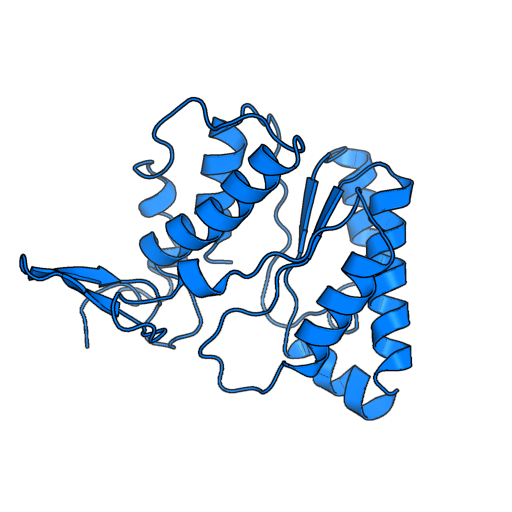00 LEU A C 1
ATOM 741 O O . LEU A 1 100 ? -1.541 -15.782 -4.487 1.00 85.88 100 LEU A O 1
ATOM 745 N N . ASP A 1 101 ? -2.522 -17.810 -4.320 1.00 90.19 101 ASP A N 1
ATOM 746 C CA . ASP A 1 101 ? -3.893 -17.317 -4.347 1.00 90.19 101 ASP A CA 1
ATOM 747 C C . ASP A 1 101 ? -4.245 -16.692 -2.991 1.00 90.19 101 ASP A C 1
ATOM 749 O O . ASP A 1 101 ? -4.315 -17.368 -1.961 1.00 90.19 101 ASP A O 1
ATOM 753 N N . VAL A 1 102 ? -4.437 -15.378 -3.014 1.00 92.62 102 VAL A N 1
ATOM 754 C CA . VAL A 1 102 ? -4.799 -14.530 -1.873 1.00 92.62 102 VAL A CA 1
ATOM 755 C C . VAL A 1 102 ? -6.184 -13.907 -2.048 1.00 92.62 102 VAL A C 1
ATOM 757 O O . VAL A 1 102 ? -6.590 -13.087 -1.233 1.00 92.62 102 VAL A O 1
ATOM 760 N N . SER A 1 103 ? -6.961 -14.363 -3.037 1.00 94.06 103 SER A N 1
ATOM 761 C CA . SER A 1 103 ? -8.299 -13.835 -3.346 1.00 94.06 103 SER A CA 1
ATOM 762 C C . SER A 1 103 ? -9.252 -13.846 -2.149 1.00 94.06 103 SER A C 1
ATOM 764 O O . SER A 1 103 ? -10.133 -12.999 -2.029 1.00 94.06 103 SER A O 1
ATOM 766 N N . THR A 1 104 ? -9.077 -14.802 -1.233 1.00 96.62 104 THR A N 1
ATOM 767 C CA . THR A 1 104 ? -9.871 -14.860 -0.002 1.00 96.62 104 THR A CA 1
ATOM 768 C C . THR A 1 104 ? -9.492 -13.758 0.985 1.00 96.62 104 THR A C 1
ATOM 770 O O . THR A 1 104 ? -10.389 -13.221 1.623 1.00 96.62 104 THR A O 1
ATOM 773 N N . VAL A 1 105 ? -8.209 -13.397 1.086 1.00 96.75 105 VAL A N 1
ATOM 774 C CA . VAL A 1 105 ? -7.758 -12.260 1.906 1.00 96.75 105 VAL A CA 1
ATOM 775 C C . VAL A 1 105 ? -8.298 -10.960 1.318 1.00 96.75 105 VAL A C 1
ATOM 777 O O . VAL A 1 105 ? -8.945 -10.198 2.030 1.00 96.75 105 VAL A O 1
ATOM 780 N N . ASP A 1 106 ? -8.131 -10.765 0.007 1.00 96.19 106 ASP A N 1
ATOM 781 C CA . ASP A 1 106 ? -8.587 -9.555 -0.687 1.00 96.19 106 ASP A CA 1
ATOM 782 C C . ASP A 1 106 ? -10.104 -9.358 -0.563 1.00 96.19 106 ASP A C 1
ATOM 784 O O . ASP A 1 106 ? -10.571 -8.256 -0.279 1.00 96.19 106 ASP A O 1
ATOM 788 N N . ARG A 1 107 ? -10.885 -10.438 -0.707 1.00 97.50 107 ARG A N 1
ATOM 789 C CA . ARG A 1 107 ? -12.338 -10.400 -0.495 1.00 97.50 107 ARG A CA 1
ATOM 790 C C . ARG A 1 107 ? -12.694 -10.002 0.935 1.00 97.50 107 ARG A C 1
ATOM 792 O O . ARG A 1 107 ? -13.531 -9.128 1.111 1.00 97.50 107 ARG A O 1
ATOM 799 N N . VAL A 1 108 ? -12.046 -10.594 1.942 1.00 98.50 108 VAL A N 1
ATOM 800 C CA . VAL A 1 108 ? -12.296 -10.234 3.348 1.00 98.50 108 VAL A CA 1
ATOM 801 C C . VAL A 1 108 ? -11.971 -8.762 3.604 1.00 98.50 108 VAL A C 1
ATOM 803 O O . VAL A 1 108 ? -12.707 -8.094 4.322 1.00 98.50 108 VAL A O 1
ATOM 806 N N . PHE A 1 109 ? -10.911 -8.224 2.999 1.00 98.38 109 PHE A N 1
ATOM 807 C CA . PHE A 1 109 ? -10.569 -6.806 3.135 1.00 98.38 109 PHE A CA 1
ATOM 808 C C . PHE A 1 109 ? -11.639 -5.901 2.521 1.00 98.38 109 PHE A C 1
ATOM 810 O O . PHE A 1 109 ? -12.026 -4.912 3.145 1.00 98.38 109 PHE A O 1
ATOM 817 N N . ALA A 1 110 ? -12.149 -6.255 1.340 1.00 98.19 110 ALA A N 1
ATOM 818 C CA . ALA A 1 110 ? -13.250 -5.538 0.706 1.00 98.19 110 ALA A CA 1
ATOM 819 C C . ALA A 1 110 ? -14.536 -5.594 1.552 1.00 98.19 110 ALA A C 1
ATOM 821 O O . ALA A 1 110 ? -15.171 -4.562 1.778 1.00 98.19 110 ALA A O 1
ATOM 822 N N . ASP A 1 111 ? -14.885 -6.777 2.067 1.00 98.50 111 ASP A N 1
ATOM 823 C CA . ASP A 1 111 ? -16.079 -6.991 2.889 1.00 98.50 111 ASP A CA 1
ATOM 824 C C . ASP A 1 111 ? -15.997 -6.210 4.212 1.00 98.50 111 ASP A C 1
ATOM 826 O O . ASP A 1 111 ? -16.952 -5.529 4.592 1.00 98.50 111 ASP A O 1
ATOM 830 N N . VAL A 1 112 ? -14.844 -6.228 4.892 1.00 98.62 112 VAL A N 1
ATOM 831 C CA . VAL A 1 112 ? -14.617 -5.440 6.117 1.00 98.62 112 VAL A CA 1
ATOM 832 C C . VAL A 1 112 ? -14.667 -3.944 5.817 1.00 98.62 112 VAL A C 1
ATOM 834 O O . VAL A 1 112 ? -15.357 -3.214 6.524 1.00 98.62 112 VAL A O 1
ATOM 837 N N . ALA A 1 113 ? -14.005 -3.463 4.761 1.00 98.56 113 ALA A N 1
ATOM 838 C CA . ALA A 1 113 ? -14.049 -2.046 4.400 1.00 98.56 113 ALA A CA 1
ATOM 839 C C . ALA A 1 113 ? -15.491 -1.555 4.172 1.00 98.56 113 ALA A C 1
ATOM 841 O O . ALA A 1 113 ? -15.869 -0.488 4.658 1.00 98.56 113 ALA A O 1
ATOM 842 N N . ALA A 1 114 ? -16.329 -2.365 3.518 1.00 98.38 114 ALA A N 1
ATOM 843 C CA . ALA A 1 114 ? -17.737 -2.046 3.290 1.00 98.38 114 ALA A CA 1
ATOM 844 C C . ALA A 1 114 ? -18.564 -1.927 4.587 1.00 98.38 114 ALA A C 1
ATOM 846 O O . ALA A 1 114 ? -19.578 -1.225 4.603 1.00 98.38 114 ALA A O 1
ATOM 847 N N . ARG A 1 115 ? -18.138 -2.575 5.682 1.00 98.06 115 ARG A N 1
ATOM 848 C CA . ARG A 1 115 ? -18.794 -2.494 7.000 1.00 98.06 115 ARG A CA 1
ATOM 849 C C . ARG A 1 115 ? -18.435 -1.235 7.794 1.00 98.06 115 ARG A C 1
ATOM 851 O O . ARG A 1 115 ? -19.163 -0.901 8.725 1.00 98.06 115 ARG A O 1
ATOM 858 N N . HIS A 1 116 ? -17.394 -0.500 7.393 1.00 98.19 116 HIS A N 1
ATOM 859 C CA . HIS A 1 116 ? -16.914 0.715 8.069 1.00 98.19 116 HIS A CA 1
ATOM 860 C C . HIS A 1 116 ? -16.946 1.955 7.152 1.00 98.19 116 HIS A C 1
ATOM 862 O O . HIS A 1 116 ? -15.909 2.583 6.896 1.00 98.19 116 HIS A O 1
ATOM 868 N N . PRO A 1 117 ? -18.128 2.347 6.632 1.00 97.00 117 PRO A N 1
ATOM 869 C CA . PRO A 1 117 ? -18.238 3.417 5.647 1.00 97.00 117 PRO A CA 1
ATOM 870 C C . PRO A 1 117 ? -17.732 4.759 6.193 1.00 97.00 117 PRO A C 1
ATOM 872 O O . PRO A 1 117 ? -18.049 5.166 7.309 1.00 97.00 117 PRO A O 1
ATOM 875 N N . GLY A 1 118 ? -16.954 5.472 5.376 1.00 97.12 118 GLY A N 1
ATOM 876 C CA . GLY A 1 118 ? -16.395 6.788 5.709 1.00 97.12 118 GLY A CA 1
ATOM 877 C C . GLY A 1 118 ? -15.118 6.753 6.555 1.00 97.12 118 GLY A C 1
ATOM 878 O O . GLY A 1 118 ? -14.410 7.760 6.601 1.00 97.12 118 GLY A O 1
ATOM 879 N N . MET A 1 119 ? -14.795 5.605 7.160 1.00 98.50 119 MET A N 1
ATOM 880 C CA . MET A 1 119 ? -13.574 5.398 7.945 1.00 98.50 119 MET A CA 1
ATOM 881 C C . MET A 1 119 ? -12.599 4.433 7.274 1.00 98.50 119 MET A C 1
ATOM 883 O O . MET A 1 119 ? -11.392 4.592 7.450 1.00 98.50 119 MET A O 1
ATOM 887 N N . VAL A 1 120 ? -13.098 3.471 6.493 1.00 98.81 120 VAL A N 1
ATOM 888 C CA . VAL A 1 120 ? -12.269 2.486 5.792 1.00 98.81 120 VAL A CA 1
ATOM 889 C C . VAL A 1 120 ? -12.565 2.467 4.300 1.00 98.81 120 VAL A C 1
ATOM 891 O O . VAL A 1 120 ? -13.713 2.585 3.878 1.00 98.81 120 VAL A O 1
ATOM 894 N N . ASP A 1 121 ? -11.509 2.330 3.504 1.00 98.69 121 ASP A N 1
ATOM 895 C CA . ASP A 1 121 ? -11.568 2.216 2.051 1.00 98.69 121 ASP A CA 1
ATOM 896 C C . ASP A 1 121 ? -10.665 1.069 1.580 1.00 98.69 121 ASP A C 1
ATOM 898 O O . ASP A 1 121 ? -9.594 0.830 2.145 1.00 98.69 121 ASP A O 1
ATOM 902 N N . ASN A 1 122 ? -11.108 0.364 0.541 1.00 98.19 122 ASN A N 1
ATOM 903 C CA . ASN A 1 122 ? -10.362 -0.707 -0.116 1.00 98.19 122 ASN A CA 1
ATOM 904 C C . ASN A 1 122 ? -10.224 -0.367 -1.608 1.00 98.19 122 ASN A C 1
ATOM 906 O O . ASN A 1 122 ? -11.035 -0.814 -2.423 1.00 98.19 122 ASN A O 1
ATOM 910 N N . PRO A 1 123 ? -9.260 0.492 -1.985 1.00 96.88 123 PRO A N 1
ATOM 911 C CA . PRO A 1 123 ? -9.092 0.871 -3.376 1.00 96.88 123 PRO A CA 1
ATOM 912 C C . PRO A 1 123 ? -8.484 -0.276 -4.184 1.00 96.88 123 PRO A C 1
ATOM 914 O O . PRO A 1 123 ? -7.621 -1.017 -3.710 1.00 96.88 123 PRO A O 1
ATOM 917 N N . SER A 1 124 ? -8.878 -0.372 -5.455 1.00 94.38 124 SER A N 1
ATOM 918 C CA . SER A 1 124 ? -8.111 -1.169 -6.410 1.00 94.38 124 SER A CA 1
ATOM 919 C C . SER A 1 124 ? -6.733 -0.540 -6.603 1.00 94.38 124 SER A C 1
ATOM 921 O O . SER A 1 124 ? -6.620 0.661 -6.837 1.00 94.38 124 SER A O 1
ATOM 923 N N . ILE A 1 125 ? -5.697 -1.374 -6.557 1.00 94.81 125 ILE A N 1
ATOM 924 C CA . ILE A 1 125 ? -4.308 -0.984 -6.837 1.00 94.81 125 ILE A CA 1
ATOM 925 C C . ILE A 1 125 ? -3.825 -1.487 -8.198 1.00 94.81 125 ILE A C 1
ATOM 927 O O . ILE A 1 125 ? -2.654 -1.335 -8.530 1.00 9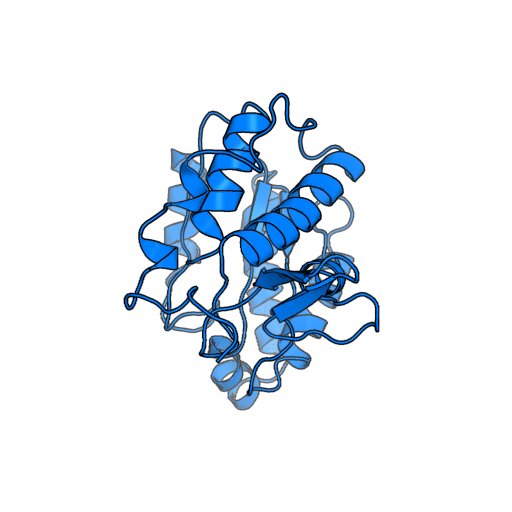4.81 125 ILE A O 1
ATOM 931 N N . THR A 1 126 ? -4.697 -2.108 -8.998 1.00 92.00 126 THR A N 1
ATOM 932 C CA . THR A 1 126 ? -4.310 -2.764 -10.256 1.00 92.00 126 THR A CA 1
ATOM 933 C C . THR A 1 126 ? -3.604 -1.797 -11.204 1.00 92.00 126 THR A C 1
ATOM 935 O O . THR A 1 126 ? -2.566 -2.150 -11.758 1.00 92.00 126 THR A O 1
ATOM 938 N N . SER A 1 127 ? -4.095 -0.557 -11.308 1.00 91.44 127 SER A N 1
ATOM 939 C CA . SER A 1 127 ? -3.511 0.474 -12.172 1.00 91.44 127 SER A CA 1
ATOM 940 C C . SER A 1 127 ? -2.067 0.825 -11.821 1.00 91.44 127 SER A C 1
ATOM 942 O O . SER A 1 127 ? -1.336 1.258 -12.702 1.00 91.44 127 SER A O 1
ATOM 944 N N . ALA A 1 128 ? -1.631 0.617 -10.572 1.00 93.94 128 ALA A N 1
ATOM 945 C CA . ALA A 1 128 ? -0.244 0.866 -10.186 1.00 93.94 128 ALA A CA 1
ATOM 946 C C . ALA A 1 128 ? 0.746 -0.079 -10.889 1.00 93.94 128 ALA A C 1
ATOM 948 O O . ALA A 1 128 ? 1.935 0.221 -11.003 1.00 93.94 128 ALA A O 1
ATOM 949 N N . PHE A 1 129 ? 0.245 -1.221 -11.365 1.00 93.31 129 PHE A N 1
ATOM 950 C CA . PHE A 1 129 ? 1.047 -2.303 -11.923 1.00 93.31 129 PHE A CA 1
ATOM 951 C C . PHE A 1 129 ? 0.723 -2.605 -13.381 1.00 93.31 129 PHE A C 1
ATOM 953 O O . PHE A 1 129 ? 1.302 -3.542 -13.923 1.00 93.31 129 PHE A O 1
ATOM 960 N N . SER A 1 130 ? -0.210 -1.875 -13.994 1.00 92.88 130 SER A N 1
ATOM 961 C CA . SER A 1 130 ? -0.693 -2.176 -15.338 1.00 92.88 130 SER A CA 1
ATOM 962 C C . SER A 1 130 ? 0.170 -1.540 -16.423 1.00 92.88 130 SER A C 1
ATOM 964 O O . SER A 1 130 ? 0.473 -0.350 -16.371 1.00 92.88 130 SER A O 1
ATOM 966 N N . ALA A 1 131 ? 0.505 -2.326 -17.442 1.00 94.06 131 ALA A N 1
ATOM 967 C CA . ALA A 1 131 ? 0.968 -1.816 -18.726 1.00 94.06 131 ALA A CA 1
ATOM 968 C C . ALA A 1 131 ? -0.228 -1.296 -19.560 1.00 94.06 131 ALA A C 1
ATOM 970 O O . ALA A 1 131 ? -1.380 -1.621 -19.246 1.00 94.06 131 ALA A O 1
ATOM 971 N N . PRO A 1 132 ? 0.004 -0.530 -20.646 1.00 94.38 132 PRO A N 1
ATOM 972 C CA . PRO A 1 132 ? -1.074 -0.017 -21.502 1.00 94.38 132 PRO A CA 1
ATOM 973 C C . PRO A 1 132 ? -1.994 -1.091 -22.108 1.00 94.38 132 PRO A C 1
ATOM 975 O O . PRO A 1 132 ? -3.142 -0.801 -22.438 1.00 94.38 132 PRO A O 1
ATOM 978 N N . ASP A 1 133 ? -1.519 -2.333 -22.234 1.00 92.31 133 ASP A N 1
ATOM 979 C CA . ASP A 1 133 ? -2.297 -3.482 -22.718 1.00 92.31 133 ASP A CA 1
ATOM 980 C C . ASP A 1 133 ? -3.175 -4.147 -21.634 1.00 92.31 133 ASP A C 1
ATOM 982 O O . ASP A 1 133 ? -3.878 -5.121 -21.908 1.00 92.31 133 ASP A O 1
ATOM 986 N N . GLY A 1 134 ? -3.148 -3.627 -20.402 1.00 91.31 134 GLY A N 1
ATOM 987 C CA . GLY A 1 134 ? -3.897 -4.133 -19.252 1.00 91.31 134 GLY A CA 1
ATOM 988 C C . GLY A 1 134 ? -3.231 -5.297 -18.513 1.00 91.31 134 GLY A C 1
ATOM 989 O O . GLY A 1 134 ? -3.738 -5.714 -17.468 1.00 91.31 134 GLY A O 1
ATOM 990 N N . SER A 1 135 ? -2.100 -5.816 -18.999 1.00 92.38 135 SER A N 1
ATOM 991 C CA . SER A 1 135 ? -1.304 -6.804 -18.266 1.00 92.38 135 SER A CA 1
ATOM 992 C C . SER A 1 135 ? -0.638 -6.171 -17.041 1.00 92.38 135 SER A C 1
ATOM 994 O O . SER A 1 135 ? -0.520 -4.951 -16.957 1.00 92.38 135 SER A O 1
ATOM 996 N N . THR A 1 136 ? -0.184 -6.983 -16.078 1.00 92.19 136 THR A N 1
ATOM 997 C CA . THR A 1 136 ? 0.569 -6.499 -14.904 1.00 92.19 136 THR A CA 1
ATOM 998 C C . THR A 1 136 ? 1.997 -7.053 -14.877 1.00 92.19 136 THR A C 1
ATOM 1000 O O . THR A 1 136 ? 2.299 -7.923 -14.048 1.00 92.19 136 THR A O 1
ATOM 1003 N N . PRO A 1 137 ? 2.866 -6.648 -15.819 1.00 92.81 137 PRO A N 1
ATOM 1004 C CA . PRO A 1 137 ? 4.185 -7.238 -15.971 1.00 92.81 137 PRO A CA 1
ATOM 1005 C C . PRO A 1 137 ? 5.164 -6.706 -14.917 1.00 92.81 137 PRO A C 1
ATOM 1007 O O . PRO A 1 137 ? 4.887 -5.767 -14.169 1.00 92.81 137 PRO A O 1
ATOM 1010 N N . ARG A 1 138 ? 6.364 -7.291 -14.885 1.00 92.75 138 ARG A N 1
ATOM 1011 C CA . ARG A 1 138 ? 7.499 -6.723 -14.145 1.00 92.75 138 ARG A CA 1
ATOM 1012 C C . ARG A 1 138 ? 7.938 -5.376 -14.712 1.00 92.75 138 ARG A C 1
ATOM 1014 O O . ARG A 1 138 ? 8.279 -4.480 -13.944 1.00 92.75 138 ARG A O 1
ATOM 1021 N N . TYR A 1 139 ? 7.953 -5.264 -16.034 1.00 94.88 139 TYR A N 1
ATOM 1022 C CA . TYR A 1 139 ? 8.293 -4.053 -16.762 1.00 94.88 139 TYR A CA 1
ATOM 1023 C C . TYR A 1 139 ? 7.518 -3.988 -18.076 1.00 94.88 139 TYR A C 1
ATOM 1025 O O . TYR A 1 139 ? 7.025 -5.006 -18.561 1.00 94.88 139 TYR A O 1
ATOM 1033 N N . TRP A 1 140 ? 7.464 -2.806 -18.672 1.00 95.44 140 TRP A N 1
ATOM 1034 C CA . TRP A 1 140 ? 7.017 -2.612 -20.048 1.00 95.44 140 TRP A CA 1
ATOM 1035 C C . TRP A 1 140 ? 7.840 -1.500 -20.708 1.00 95.44 140 TRP A C 1
ATOM 1037 O O . TRP A 1 140 ? 8.595 -0.799 -20.037 1.00 95.44 140 TRP A O 1
ATOM 1047 N N . VAL A 1 141 ? 7.764 -1.389 -22.033 1.00 95.88 141 VAL A N 1
ATOM 1048 C CA . VAL A 1 141 ? 8.547 -0.423 -22.815 1.00 95.88 141 VAL A CA 1
ATOM 1049 C C . VAL A 1 141 ? 7.576 0.474 -23.570 1.00 95.88 141 VAL A C 1
ATOM 1051 O O . VAL A 1 141 ? 6.701 -0.034 -24.269 1.00 95.88 141 VAL A O 1
ATOM 1054 N N . SER A 1 142 ? 7.713 1.785 -23.396 1.00 95.44 142 SER A N 1
ATOM 1055 C CA . SER A 1 142 ? 6.963 2.788 -24.155 1.00 95.44 142 SER A CA 1
ATOM 1056 C C . SER A 1 142 ? 7.382 2.803 -25.627 1.00 95.44 142 SER A C 1
ATOM 1058 O O . SER A 1 142 ? 8.479 2.367 -25.979 1.00 95.44 142 SER A O 1
ATOM 1060 N N . ASP A 1 143 ? 6.540 3.367 -26.497 1.00 95.25 143 ASP A N 1
ATOM 1061 C CA . ASP A 1 143 ? 6.824 3.493 -27.938 1.00 95.25 143 ASP A CA 1
ATOM 1062 C C . ASP A 1 143 ? 8.112 4.290 -28.235 1.00 95.25 143 ASP A C 1
ATOM 1064 O O . ASP A 1 143 ? 8.731 4.114 -29.285 1.00 95.25 143 ASP A O 1
ATOM 1068 N N . ASP A 1 144 ? 8.536 5.155 -27.308 1.00 96.38 144 ASP A N 1
ATOM 1069 C CA . ASP A 1 144 ? 9.775 5.940 -27.380 1.00 96.38 144 ASP A CA 1
ATOM 1070 C C . ASP A 1 144 ? 11.027 5.188 -26.880 1.00 96.38 144 ASP A C 1
ATOM 1072 O O . ASP A 1 144 ? 12.131 5.733 -26.902 1.00 96.38 144 ASP A O 1
ATOM 1076 N N . GLY A 1 145 ? 10.872 3.932 -26.453 1.00 94.69 145 GLY A N 1
ATOM 1077 C CA . GLY A 1 145 ? 11.939 3.098 -25.905 1.00 94.69 145 GLY A CA 1
ATOM 1078 C C . GLY A 1 145 ? 12.176 3.265 -24.401 1.00 94.69 145 GLY A C 1
ATOM 1079 O O . GLY A 1 145 ? 13.071 2.607 -23.867 1.00 94.69 145 GLY A O 1
ATOM 1080 N N . THR A 1 146 ? 11.397 4.098 -23.702 1.00 95.06 146 THR A N 1
ATOM 1081 C CA . THR A 1 146 ? 11.495 4.241 -22.243 1.00 95.06 146 THR A CA 1
ATOM 1082 C C . THR A 1 146 ? 11.096 2.939 -21.554 1.00 95.06 146 THR A C 1
ATOM 1084 O O . THR A 1 146 ? 10.018 2.396 -21.795 1.00 95.06 146 THR A O 1
ATOM 1087 N N . VAL A 1 147 ? 11.967 2.432 -20.681 1.00 95.06 147 VAL A N 1
ATOM 1088 C CA . VAL A 1 147 ? 11.700 1.240 -19.869 1.00 95.06 147 VAL A CA 1
ATOM 1089 C C . VAL A 1 147 ? 11.005 1.655 -18.578 1.00 95.06 147 VAL A C 1
ATOM 1091 O O . VAL A 1 147 ? 11.564 2.419 -17.796 1.00 95.06 147 VAL A O 1
ATOM 1094 N N . HIS A 1 148 ? 9.832 1.080 -18.339 1.00 95.19 148 HIS A N 1
ATOM 1095 C CA . HIS A 1 148 ? 9.056 1.233 -17.117 1.00 95.19 148 HIS A CA 1
ATOM 1096 C C . HIS A 1 148 ? 9.237 -0.001 -16.241 1.00 95.19 148 HIS A C 1
ATOM 1098 O O . HIS A 1 148 ? 8.639 -1.044 -16.515 1.00 95.19 148 HIS A O 1
ATOM 1104 N N . LEU A 1 149 ? 10.084 0.076 -15.213 1.00 95.31 149 LEU A N 1
ATOM 1105 C CA . LEU A 1 149 ? 10.421 -1.070 -14.363 1.00 95.31 149 LEU A CA 1
ATOM 1106 C C . LEU A 1 149 ? 9.664 -0.998 -13.036 1.00 95.31 149 LEU A C 1
ATOM 1108 O O . LEU A 1 149 ? 10.021 -0.259 -12.119 1.00 95.31 149 LEU A O 1
ATOM 1112 N N . LEU A 1 150 ? 8.619 -1.813 -12.922 1.00 95.12 150 LEU A N 1
ATOM 1113 C CA . LEU A 1 150 ? 7.680 -1.770 -11.803 1.00 95.12 150 LEU A CA 1
ATOM 1114 C C . LEU A 1 150 ? 8.118 -2.680 -10.650 1.00 95.12 150 LEU A C 1
ATOM 1116 O O . LEU A 1 150 ? 7.899 -2.360 -9.481 1.00 95.12 150 LEU A O 1
ATOM 1120 N N . ARG A 1 151 ? 8.738 -3.822 -10.968 1.00 94.12 151 ARG A N 1
ATOM 1121 C CA . ARG A 1 151 ? 9.049 -4.879 -9.996 1.00 94.12 151 ARG A CA 1
ATOM 1122 C C . ARG A 1 151 ? 10.495 -5.347 -10.074 1.00 94.12 151 ARG A C 1
ATOM 1124 O O . ARG A 1 151 ? 11.124 -5.334 -11.134 1.00 94.12 151 ARG A O 1
ATOM 1131 N N . LYS A 1 152 ? 10.979 -5.863 -8.949 1.00 93.75 152 LYS A N 1
ATOM 1132 C CA . LYS A 1 152 ? 12.227 -6.617 -8.858 1.00 93.75 152 LYS A CA 1
ATOM 1133 C C . LYS A 1 152 ? 12.135 -7.920 -9.657 1.00 93.75 152 LYS A C 1
ATOM 1135 O O . LYS A 1 152 ? 11.053 -8.389 -10.022 1.00 93.75 152 LYS A O 1
ATOM 1140 N N . LYS A 1 153 ? 13.292 -8.548 -9.884 1.00 92.00 153 LYS A N 1
ATOM 1141 C CA . LYS A 1 153 ? 13.448 -9.831 -10.606 1.00 92.00 153 LYS A CA 1
ATOM 1142 C C . LYS A 1 153 ? 12.594 -10.987 -10.071 1.00 92.00 153 LYS A C 1
ATOM 1144 O O . LYS A 1 153 ? 12.271 -11.906 -10.819 1.00 92.00 153 LYS A O 1
ATOM 1149 N N . ASP A 1 154 ? 12.178 -10.945 -8.809 1.00 88.69 154 ASP A N 1
ATOM 1150 C CA . ASP A 1 154 ? 11.281 -11.951 -8.229 1.00 88.69 154 ASP A CA 1
ATOM 1151 C C . ASP A 1 154 ? 9.794 -11.776 -8.590 1.00 88.69 154 ASP A C 1
ATOM 1153 O O . ASP A 1 154 ? 8.984 -12.630 -8.228 1.00 88.69 154 ASP A O 1
ATOM 1157 N N . ASN A 1 155 ? 9.443 -10.726 -9.346 1.00 88.69 155 ASN A N 1
ATOM 1158 C CA . ASN A 1 155 ? 8.082 -10.349 -9.747 1.00 88.69 155 ASN A CA 1
ATOM 1159 C C . ASN A 1 155 ? 7.140 -9.986 -8.583 1.00 88.69 155 ASN A C 1
ATOM 1161 O O . ASN A 1 155 ? 5.937 -9.817 -8.788 1.00 88.69 155 ASN A O 1
ATOM 1165 N N . TRP A 1 156 ? 7.659 -9.827 -7.370 1.00 86.88 156 TRP A N 1
ATOM 1166 C CA . TRP A 1 156 ? 6.853 -9.572 -6.180 1.00 86.88 156 TRP A CA 1
ATOM 1167 C C . TRP A 1 156 ? 7.167 -8.224 -5.550 1.00 86.88 156 TRP A C 1
ATOM 1169 O O . TRP A 1 156 ? 6.265 -7.435 -5.279 1.00 86.88 156 TRP A O 1
ATOM 1179 N N . HIS A 1 157 ? 8.451 -7.972 -5.345 1.00 91.56 157 HIS A N 1
ATOM 1180 C CA . HIS A 1 157 ? 8.958 -6.774 -4.706 1.00 91.56 157 HIS A CA 1
ATOM 1181 C C . HIS A 1 157 ? 9.021 -5.608 -5.692 1.00 91.56 157 HIS A C 1
ATOM 1183 O O . HIS A 1 157 ? 9.090 -5.815 -6.906 1.00 91.56 157 HIS A O 1
ATOM 1189 N N . LEU A 1 158 ? 8.969 -4.377 -5.186 1.00 94.56 158 LEU A N 1
ATOM 1190 C CA . LEU A 1 158 ? 8.818 -3.190 -6.031 1.00 94.56 158 LEU A CA 1
ATOM 1191 C C . LEU A 1 158 ? 10.158 -2.552 -6.375 1.00 94.56 158 LEU A C 1
ATOM 1193 O O . LEU A 1 158 ? 11.084 -2.525 -5.565 1.00 94.56 158 LEU A O 1
ATOM 1197 N N . CYS A 1 159 ? 10.217 -2.006 -7.585 1.00 96.19 159 CYS A N 1
ATOM 1198 C CA . CYS A 1 159 ? 11.219 -1.024 -7.978 1.00 96.19 159 CYS A CA 1
ATOM 1199 C C . CYS A 1 159 ? 10.674 0.398 -7.773 1.00 96.19 159 CYS A C 1
ATOM 1201 O O . CYS A 1 159 ? 9.466 0.552 -7.560 1.00 96.19 159 CYS A O 1
ATOM 1203 N N . PRO A 1 160 ? 11.522 1.445 -7.831 1.00 97.06 160 PRO A N 1
ATOM 1204 C CA . PRO A 1 160 ? 11.111 2.804 -7.478 1.00 97.06 160 PRO A CA 1
ATOM 1205 C C . PRO A 1 160 ? 9.867 3.294 -8.225 1.00 97.06 160 PRO A C 1
ATOM 1207 O O . PRO A 1 160 ? 9.037 3.989 -7.653 1.00 97.06 160 PRO A O 1
ATOM 1210 N N . GLU A 1 161 ? 9.710 2.932 -9.499 1.00 96.44 161 GLU A N 1
ATOM 1211 C CA . GLU A 1 161 ? 8.539 3.326 -10.283 1.00 96.44 161 GLU A CA 1
ATOM 1212 C C . GLU A 1 161 ? 7.258 2.608 -9.847 1.00 96.44 161 GLU A C 1
ATOM 1214 O O . GLU A 1 161 ? 6.238 3.261 -9.653 1.00 96.44 161 GLU A O 1
ATOM 1219 N N . GLY A 1 162 ? 7.307 1.294 -9.610 1.00 96.25 162 GLY A N 1
ATOM 1220 C CA . GLY A 1 162 ? 6.158 0.563 -9.071 1.00 96.25 162 GLY A CA 1
ATOM 1221 C C . GLY A 1 162 ? 5.741 1.079 -7.694 1.00 96.25 162 GLY A C 1
ATOM 1222 O O . GLY A 1 162 ? 4.546 1.184 -7.420 1.00 96.25 162 GLY A O 1
ATOM 1223 N N . ALA A 1 163 ? 6.717 1.471 -6.867 1.00 97.00 163 ALA A N 1
ATOM 1224 C CA . ALA A 1 163 ? 6.449 2.086 -5.574 1.00 97.00 163 ALA A CA 1
ATOM 1225 C C . ALA A 1 163 ? 5.824 3.486 -5.706 1.00 97.00 163 ALA A C 1
ATOM 1227 O O . ALA A 1 163 ? 4.835 3.795 -5.047 1.00 97.00 163 ALA A O 1
ATOM 1228 N N . ALA A 1 164 ? 6.328 4.318 -6.629 1.00 97.12 164 ALA A N 1
ATOM 1229 C CA . ALA A 1 164 ? 5.705 5.607 -6.943 1.00 97.12 164 ALA A CA 1
ATOM 1230 C C . ALA A 1 164 ? 4.238 5.431 -7.363 1.00 97.12 164 ALA A C 1
ATOM 1232 O O . ALA A 1 164 ? 3.355 6.141 -6.883 1.00 97.12 164 ALA A O 1
ATOM 1233 N N .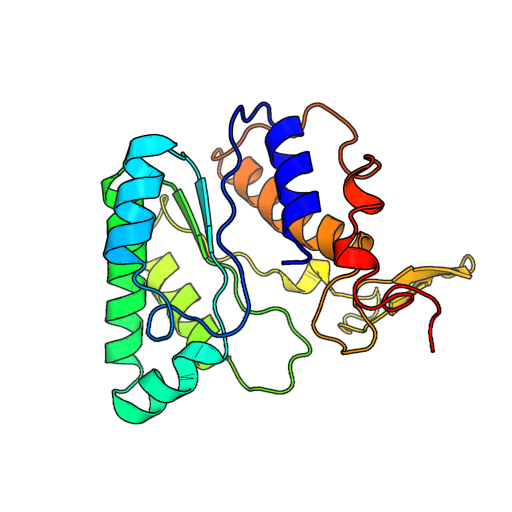 ASN A 1 165 ? 3.974 4.464 -8.243 1.00 96.88 165 ASN A N 1
ATOM 1234 C CA . ASN A 1 165 ? 2.645 4.212 -8.780 1.00 96.88 165 ASN A CA 1
ATOM 1235 C C . ASN A 1 165 ? 1.666 3.737 -7.698 1.00 96.88 165 ASN A C 1
ATOM 1237 O O . ASN A 1 165 ? 0.529 4.213 -7.655 1.00 96.88 165 ASN A O 1
ATOM 1241 N N . LEU A 1 166 ? 2.091 2.828 -6.811 1.00 97.25 166 LEU A N 1
ATOM 1242 C CA . LEU A 1 166 ? 1.263 2.365 -5.695 1.00 97.25 166 LEU A CA 1
ATOM 1243 C C . LEU A 1 166 ? 0.987 3.504 -4.706 1.00 97.25 166 LEU A C 1
ATOM 1245 O O . LEU A 1 166 ? -0.171 3.744 -4.355 1.00 97.25 166 LEU A O 1
ATOM 1249 N N . THR A 1 167 ? 2.018 4.263 -4.334 1.00 97.00 167 THR A N 1
ATOM 1250 C CA . THR A 1 167 ? 1.873 5.445 -3.479 1.00 97.00 167 THR A CA 1
ATOM 1251 C C . THR A 1 167 ? 0.920 6.467 -4.102 1.00 97.00 167 THR A C 1
ATOM 1253 O O . THR A 1 167 ? 0.095 7.040 -3.394 1.00 97.00 167 THR A O 1
ATOM 1256 N N . ASN A 1 168 ? 0.947 6.656 -5.423 1.00 96.38 168 ASN A N 1
ATOM 1257 C CA . ASN A 1 168 ? 0.008 7.530 -6.123 1.00 96.38 168 ASN A CA 1
ATOM 1258 C C . ASN A 1 168 ? -1.442 7.054 -6.019 1.00 96.38 168 ASN A C 1
ATOM 1260 O O . ASN A 1 168 ? -2.336 7.881 -5.838 1.00 96.38 168 ASN A O 1
ATOM 1264 N N . VAL A 1 169 ? -1.704 5.746 -6.090 1.00 97.00 169 VAL A N 1
ATOM 1265 C CA . VAL A 1 169 ? -3.054 5.212 -5.841 1.00 97.00 169 VAL A CA 1
ATOM 1266 C C . VAL A 1 169 ? -3.506 5.559 -4.421 1.00 97.00 169 VAL A C 1
ATOM 1268 O O . VAL A 1 169 ? -4.602 6.095 -4.244 1.00 97.00 169 VAL A O 1
ATOM 1271 N N . VAL A 1 170 ? -2.647 5.321 -3.426 1.00 97.25 170 VAL A N 1
ATOM 1272 C CA . VAL A 1 170 ? -2.931 5.604 -2.010 1.00 97.25 170 VAL A CA 1
ATOM 1273 C C . VAL A 1 170 ? -3.194 7.093 -1.781 1.00 97.25 170 VAL A C 1
ATOM 1275 O O . VAL A 1 170 ? -4.232 7.473 -1.238 1.00 97.25 170 VAL A O 1
ATOM 1278 N N . LEU A 1 171 ? -2.280 7.954 -2.228 1.00 95.94 171 LEU A N 1
ATOM 1279 C CA . LEU A 1 171 ? -2.355 9.395 -2.026 1.00 95.94 171 LEU A CA 1
ATOM 1280 C C . LEU A 1 171 ? -3.571 9.994 -2.735 1.00 95.94 171 LEU A C 1
ATOM 1282 O O . LEU A 1 171 ? -4.364 10.692 -2.105 1.00 95.94 171 LEU A O 1
ATOM 1286 N N . ASN A 1 172 ? -3.760 9.693 -4.023 1.00 96.19 172 ASN A N 1
ATOM 1287 C CA . ASN A 1 172 ? -4.884 10.232 -4.786 1.00 96.19 172 ASN A CA 1
ATOM 1288 C C . ASN A 1 172 ? -6.215 9.798 -4.183 1.00 96.19 172 ASN A C 1
ATOM 1290 O O . ASN A 1 172 ? -7.147 10.602 -4.107 1.00 96.19 172 ASN A O 1
ATOM 1294 N N . ARG A 1 173 ? -6.307 8.554 -3.701 1.00 97.75 173 ARG A N 1
ATOM 1295 C CA . ARG A 1 173 ? -7.515 8.081 -3.036 1.00 97.75 173 ARG A CA 1
ATOM 1296 C C . ARG A 1 173 ? -7.752 8.793 -1.707 1.00 97.75 173 ARG A C 1
ATOM 1298 O O . ARG A 1 173 ? -8.869 9.245 -1.462 1.00 97.75 173 ARG A O 1
ATOM 1305 N N . ALA A 1 174 ? -6.718 8.959 -0.883 1.00 97.75 174 ALA A N 1
ATOM 1306 C CA . ALA A 1 174 ? -6.822 9.701 0.370 1.00 97.75 174 ALA A CA 1
ATOM 1307 C C . ALA A 1 174 ? -7.258 11.160 0.135 1.00 97.75 174 ALA A C 1
ATOM 1309 O O . ALA A 1 174 ? -8.109 11.669 0.863 1.00 97.75 174 ALA A O 1
ATOM 1310 N N . VAL A 1 175 ? -6.749 11.817 -0.911 1.00 97.12 175 VAL A N 1
ATOM 1311 C CA . VAL A 1 175 ? -7.162 13.176 -1.301 1.00 97.12 175 VAL A CA 1
ATOM 1312 C C . VAL A 1 175 ? -8.623 13.211 -1.749 1.00 97.12 175 VAL A C 1
ATOM 1314 O O . VAL A 1 175 ? -9.387 14.048 -1.273 1.00 97.12 175 VAL A O 1
ATOM 1317 N N . GLN A 1 176 ? -9.045 12.283 -2.614 1.00 97.69 176 GLN A N 1
ATOM 1318 C CA . GLN A 1 176 ? -10.435 12.192 -3.083 1.00 97.69 176 GLN A CA 1
ATOM 1319 C C . GLN A 1 176 ? -11.436 12.005 -1.937 1.00 97.69 176 GLN A C 1
ATOM 1321 O O . GLN A 1 176 ? -12.548 12.525 -1.997 1.00 97.69 176 GLN A O 1
ATOM 1326 N N . LEU A 1 177 ? -11.042 11.269 -0.897 1.00 98.00 177 LEU A N 1
ATOM 1327 C CA . LEU A 1 177 ? -11.856 11.032 0.295 1.00 98.00 177 LEU A CA 1
ATOM 1328 C C . LEU A 1 177 ? -11.783 12.178 1.322 1.00 98.00 177 LEU A C 1
ATOM 1330 O O . LEU A 1 177 ? -12.494 12.147 2.326 1.00 98.00 177 LEU A O 1
ATOM 1334 N N . GLY A 1 178 ? -10.930 13.186 1.104 1.00 97.44 178 GLY A N 1
ATOM 1335 C CA . GLY A 1 178 ? -10.687 14.268 2.062 1.00 97.44 178 GLY A CA 1
ATOM 1336 C C . GLY A 1 178 ? -9.921 13.820 3.313 1.00 97.44 178 GLY A C 1
ATOM 1337 O O . GLY A 1 178 ? -10.042 14.432 4.373 1.00 97.44 178 GLY A O 1
ATOM 1338 N N . TRP A 1 179 ? -9.169 12.724 3.216 1.00 97.44 179 TRP A N 1
ATOM 1339 C CA . TRP A 1 179 ? -8.390 12.136 4.308 1.00 97.44 179 TRP A CA 1
ATOM 1340 C C . TRP A 1 179 ? -6.982 12.723 4.415 1.00 97.44 179 TRP A C 1
ATOM 1342 O O . TRP A 1 179 ? -6.404 12.708 5.500 1.00 97.44 179 TRP A O 1
ATOM 1352 N N . SER A 1 180 ? -6.458 13.252 3.309 1.00 95.81 180 SER A N 1
ATOM 1353 C CA . SER A 1 180 ? -5.149 13.896 3.217 1.00 95.81 180 SER A CA 1
ATOM 1354 C C . SER A 1 180 ? -5.230 15.123 2.300 1.00 95.81 180 SER A C 1
ATOM 1356 O O . SER A 1 180 ? -6.010 15.101 1.342 1.00 95.81 180 SER A O 1
ATOM 1358 N N . PRO A 1 181 ? -4.467 16.202 2.548 1.00 94.88 181 PRO A N 1
ATOM 1359 C CA . PRO A 1 181 ? -4.276 17.245 1.545 1.00 94.88 181 PRO A CA 1
ATOM 1360 C C . PRO A 1 181 ? -3.493 16.705 0.329 1.00 94.88 181 PRO A C 1
ATOM 1362 O O . PRO A 1 181 ? -2.807 15.686 0.431 1.00 94.88 181 PRO A O 1
ATOM 1365 N N . PRO A 1 182 ? -3.574 17.372 -0.837 1.00 94.12 182 PRO A N 1
ATOM 1366 C CA . PRO A 1 182 ? -2.717 17.041 -1.972 1.00 94.12 182 PRO A CA 1
ATOM 1367 C C . PRO A 1 182 ? -1.240 17.292 -1.637 1.00 94.12 182 PRO A C 1
ATOM 1369 O O . PRO A 1 182 ? -0.920 18.153 -0.815 1.00 94.12 182 PRO A O 1
ATOM 1372 N N . ALA A 1 183 ? -0.338 16.564 -2.300 1.00 91.88 183 ALA A N 1
ATOM 1373 C CA . ALA A 1 183 ? 1.095 16.810 -2.173 1.00 91.88 183 ALA A CA 1
ATOM 1374 C C . ALA A 1 183 ? 1.464 18.217 -2.680 1.00 91.88 183 ALA A C 1
ATOM 1376 O O . ALA A 1 183 ? 0.988 18.665 -3.722 1.00 91.88 183 ALA A O 1
ATOM 1377 N N . LEU A 1 184 ? 2.323 18.909 -1.932 1.00 81.19 184 LEU A N 1
ATOM 1378 C CA . LEU A 1 184 ? 2.751 20.290 -2.172 1.00 81.19 184 LEU A CA 1
ATOM 1379 C C . LEU A 1 184 ? 4.017 20.393 -3.045 1.00 81.19 184 LEU A C 1
ATOM 1381 O O . LEU A 1 184 ? 4.419 21.499 -3.404 1.00 81.19 184 LEU A O 1
ATOM 1385 N N . SER A 1 185 ? 4.665 19.268 -3.358 1.00 77.06 185 SER A N 1
ATOM 1386 C CA . SER A 1 185 ? 5.951 19.194 -4.063 1.00 77.06 185 SER A CA 1
ATOM 1387 C C . SER A 1 185 ? 6.032 17.989 -5.010 1.00 77.06 185 SER A C 1
ATOM 1389 O O . SER A 1 185 ? 5.260 17.036 -4.890 1.00 77.06 185 SER A O 1
ATOM 1391 N N . GLU A 1 186 ? 7.004 18.015 -5.930 1.00 86.12 186 GLU A N 1
ATOM 1392 C CA . GLU A 1 186 ? 7.353 16.916 -6.850 1.00 86.12 186 GLU A CA 1
ATOM 1393 C C . GLU A 1 186 ? 8.082 15.774 -6.116 1.00 86.12 186 GLU A C 1
ATOM 1395 O O . GLU A 1 186 ? 9.224 15.414 -6.419 1.00 86.12 186 GLU A O 1
ATOM 1400 N N . TRP A 1 187 ? 7.425 15.208 -5.100 1.00 94.06 187 TRP A N 1
ATOM 1401 C CA . TRP A 1 187 ? 7.973 14.117 -4.294 1.00 94.06 187 TRP A CA 1
ATOM 1402 C C . TRP A 1 187 ? 8.345 12.915 -5.156 1.00 94.06 187 TRP A C 1
ATOM 1404 O O . TRP A 1 187 ? 9.313 12.229 -4.850 1.00 94.06 187 TRP A O 1
ATOM 1414 N N . GLU A 1 188 ? 7.628 12.693 -6.258 1.00 93.94 188 GLU A N 1
ATOM 1415 C CA . GLU A 1 188 ? 7.812 11.563 -7.161 1.00 93.94 188 GLU A CA 1
ATOM 1416 C C . GLU A 1 188 ? 9.234 11.464 -7.702 1.00 93.94 188 GLU A C 1
ATOM 1418 O O . GLU A 1 188 ? 9.677 10.354 -7.947 1.00 93.94 188 GLU A O 1
ATOM 1423 N N . SER A 1 189 ? 9.969 12.566 -7.869 1.00 92.12 189 SER A N 1
ATOM 1424 C CA . SER A 1 189 ? 11.368 12.592 -8.335 1.00 92.12 189 SER A CA 1
ATOM 1425 C C . SER A 1 189 ? 12.398 12.715 -7.202 1.00 92.12 189 SER A C 1
ATOM 1427 O O . SER A 1 189 ? 13.570 13.001 -7.444 1.00 92.12 189 SER A O 1
ATOM 1429 N N . GLY A 1 190 ? 11.969 12.523 -5.955 1.00 93.75 190 GLY A N 1
ATOM 1430 C CA . GLY A 1 190 ? 12.794 12.727 -4.771 1.00 93.75 190 GLY A CA 1
ATOM 1431 C C . GLY A 1 190 ? 13.938 11.715 -4.587 1.00 93.75 190 GLY A C 1
ATOM 1432 O O . GLY A 1 190 ? 13.982 10.660 -5.228 1.00 93.75 190 GLY A O 1
ATOM 1433 N N . PRO A 1 191 ? 14.857 11.994 -3.642 1.00 95.44 191 PRO A N 1
ATOM 1434 C CA . PRO A 1 191 ? 16.021 11.148 -3.361 1.00 95.44 191 PRO A CA 1
ATOM 1435 C C . PRO A 1 191 ? 15.654 9.747 -2.852 1.00 95.44 191 PRO A C 1
ATOM 1437 O O . PRO A 1 191 ? 16.474 8.836 -2.933 1.00 95.44 191 PRO A O 1
ATOM 1440 N N . TRP A 1 192 ? 14.421 9.545 -2.372 1.00 95.88 192 TRP A N 1
ATOM 1441 C CA . TRP A 1 192 ? 13.920 8.240 -1.940 1.00 95.88 192 TRP A CA 1
ATOM 1442 C C . TRP A 1 192 ? 13.998 7.182 -3.048 1.00 95.88 192 TRP A C 1
ATOM 1444 O O . TRP A 1 192 ? 14.122 6.006 -2.731 1.00 95.88 192 TRP A O 1
ATOM 1454 N N . ARG A 1 193 ? 14.009 7.566 -4.334 1.00 96.06 193 ARG A N 1
ATOM 1455 C CA . ARG A 1 193 ? 14.198 6.621 -5.450 1.00 96.06 193 ARG A CA 1
ATOM 1456 C C . ARG A 1 193 ? 15.526 5.865 -5.403 1.00 96.06 193 ARG A C 1
ATOM 1458 O O . ARG A 1 193 ? 15.647 4.832 -6.047 1.00 96.06 193 ARG A O 1
ATOM 1465 N N . GLN A 1 194 ? 16.506 6.381 -4.662 1.00 96.00 194 GLN A N 1
ATOM 1466 C CA . GLN A 1 194 ? 17.820 5.769 -4.443 1.00 96.00 194 GLN A CA 1
ATOM 1467 C C . GLN A 1 194 ? 17.906 5.044 -3.090 1.00 96.00 194 GLN A C 1
ATOM 1469 O O . GLN A 1 194 ? 18.998 4.757 -2.601 1.00 96.00 194 GLN A O 1
ATOM 1474 N N . ALA A 1 195 ? 16.771 4.800 -2.431 1.00 96.12 195 ALA A N 1
ATOM 1475 C CA . ALA A 1 195 ? 16.757 4.094 -1.163 1.00 96.12 195 ALA A CA 1
ATOM 1476 C C . ALA A 1 195 ? 17.310 2.670 -1.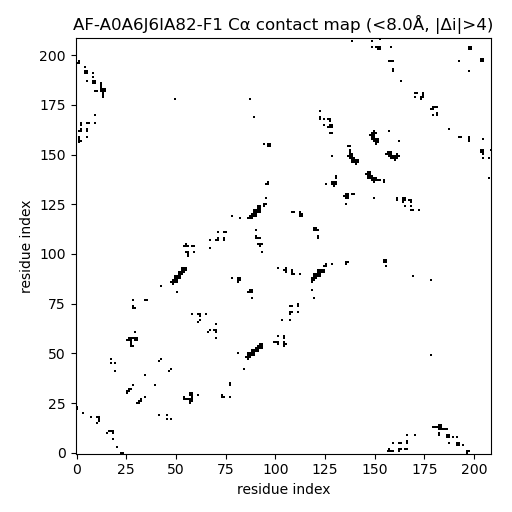335 1.00 96.12 195 ALA A C 1
ATOM 1478 O O . ALA A 1 195 ? 16.992 1.975 -2.301 1.00 96.12 195 ALA A O 1
ATOM 1479 N N . TRP A 1 196 ? 18.138 2.242 -0.378 1.00 94.81 196 TRP A N 1
ATOM 1480 C CA . TRP A 1 196 ? 18.898 0.989 -0.444 1.00 94.81 196 TRP A CA 1
ATOM 1481 C C . TRP A 1 196 ? 18.021 -0.248 -0.674 1.00 94.81 196 TRP A C 1
ATOM 1483 O O . TRP A 1 196 ? 18.480 -1.220 -1.257 1.00 94.81 196 TRP A O 1
ATOM 1493 N N . GLN A 1 197 ? 16.751 -0.205 -0.259 1.00 93.56 197 GLN A N 1
ATOM 1494 C CA . GLN A 1 197 ? 15.791 -1.289 -0.453 1.00 93.56 197 GLN A CA 1
ATOM 1495 C C . GLN A 1 197 ? 15.618 -1.640 -1.934 1.00 93.56 197 GLN A C 1
ATOM 1497 O O . GLN A 1 197 ? 15.388 -2.801 -2.250 1.00 93.56 197 GLN A O 1
ATOM 1502 N N . TYR A 1 198 ? 15.734 -0.675 -2.849 1.00 95.69 198 TYR A N 1
ATOM 1503 C CA . TYR A 1 198 ? 15.591 -0.922 -4.289 1.00 95.69 198 TYR A CA 1
ATOM 1504 C C . TYR A 1 198 ? 16.802 -1.624 -4.911 1.00 95.69 198 TYR A C 1
ATOM 1506 O O . TYR A 1 198 ? 16.682 -2.181 -6.000 1.00 95.69 198 TYR A O 1
ATOM 1514 N N . ASP A 1 199 ? 17.923 -1.656 -4.195 1.00 95.19 199 ASP A N 1
ATOM 1515 C CA . ASP A 1 199 ? 19.161 -2.336 -4.577 1.00 95.19 199 ASP A CA 1
ATOM 1516 C C . ASP A 1 199 ? 19.504 -3.474 -3.596 1.00 95.19 199 ASP A C 1
ATOM 1518 O O . ASP A 1 199 ? 20.663 -3.839 -3.418 1.00 95.19 199 ASP A O 1
ATOM 1522 N N . ASP A 1 200 ? 18.491 -4.035 -2.921 1.00 91.19 200 ASP A N 1
ATOM 1523 C CA . ASP A 1 200 ? 18.648 -5.202 -2.052 1.00 91.19 200 ASP A CA 1
ATOM 1524 C C . ASP A 1 200 ? 17.843 -6.415 -2.567 1.00 91.19 200 ASP A C 1
ATOM 1526 O O . ASP A 1 200 ? 16.598 -6.383 -2.557 1.00 91.19 200 ASP A O 1
ATOM 1530 N N . PRO A 1 201 ? 18.523 -7.498 -3.004 1.00 92.69 201 PRO A N 1
ATOM 1531 C CA . PRO A 1 201 ? 19.970 -7.571 -3.271 1.00 92.69 201 PRO A CA 1
ATOM 1532 C C . PRO A 1 201 ? 20.420 -6.669 -4.443 1.00 92.69 201 PRO A C 1
ATOM 1534 O O . PRO A 1 201 ? 19.578 -6.252 -5.236 1.00 92.69 201 PRO A O 1
ATOM 1537 N N . PRO A 1 202 ? 21.730 -6.403 -4.616 1.00 94.50 202 PRO A N 1
ATOM 1538 C CA . PRO A 1 202 ? 22.204 -5.500 -5.666 1.00 94.50 202 PRO A CA 1
ATOM 1539 C C . PRO A 1 202 ? 21.772 -5.895 -7.086 1.00 94.50 202 PRO A C 1
ATOM 1541 O O . PRO A 1 202 ? 21.826 -7.070 -7.463 1.00 94.50 202 PRO A O 1
ATOM 1544 N N . GLY A 1 203 ? 21.357 -4.911 -7.884 1.00 92.75 203 GLY A N 1
ATOM 1545 C CA . GLY A 1 203 ? 20.951 -5.056 -9.284 1.00 92.75 203 GLY A CA 1
ATOM 1546 C C . GLY A 1 203 ? 19.594 -5.734 -9.502 1.00 92.75 203 GLY A C 1
ATOM 1547 O O . GLY A 1 203 ? 19.288 -6.215 -10.603 1.00 92.75 203 GLY A O 1
ATOM 1548 N N . VAL A 1 204 ? 18.757 -5.826 -8.466 1.00 92.94 204 VAL A N 1
ATOM 1549 C CA . VAL A 1 204 ? 17.395 -6.388 -8.574 1.00 92.94 204 VAL A CA 1
ATOM 1550 C C . VAL A 1 204 ? 16.413 -5.500 -9.317 1.00 92.94 204 VAL A C 1
ATOM 1552 O O . VAL A 1 204 ? 15.446 -6.026 -9.874 1.00 92.94 204 VAL A O 1
ATOM 1555 N N . CYS A 1 205 ? 16.687 -4.197 -9.350 1.00 94.69 205 CYS A N 1
ATOM 1556 C CA . CYS A 1 205 ? 15.982 -3.204 -10.152 1.00 94.69 205 CYS A CA 1
ATOM 1557 C C . CYS A 1 205 ? 16.782 -2.755 -11.383 1.00 94.69 205 CYS A C 1
ATOM 1559 O O . CYS A 1 205 ? 16.494 -1.707 -11.951 1.00 94.69 205 CYS A O 1
ATOM 1561 N N . ASP A 1 206 ? 17.737 -3.573 -11.831 1.00 89.62 206 ASP A N 1
ATOM 1562 C CA . ASP A 1 206 ? 18.505 -3.312 -13.045 1.00 89.62 206 ASP A CA 1
ATOM 1563 C C . ASP A 1 206 ? 18.081 -4.232 -14.187 1.00 89.62 206 ASP A C 1
ATOM 1565 O O . ASP A 1 206 ? 17.879 -5.443 -14.006 1.00 89.62 206 ASP A O 1
ATOM 1569 N N . GLY A 1 207 ? 18.049 -3.653 -15.388 1.00 80.62 207 GLY A N 1
ATOM 1570 C CA . GLY A 1 207 ? 17.808 -4.363 -16.637 1.00 80.62 207 GLY A CA 1
ATOM 1571 C C . GLY A 1 207 ? 16.394 -4.933 -16.777 1.00 80.62 207 GLY A C 1
ATOM 1572 O O . GLY A 1 207 ? 15.582 -4.948 -15.850 1.00 80.62 207 GLY A O 1
ATOM 1573 N N . ILE A 1 208 ? 16.110 -5.423 -17.982 1.00 78.88 208 ILE A N 1
ATOM 1574 C CA . ILE A 1 208 ? 14.831 -6.053 -18.346 1.00 78.88 208 ILE A CA 1
ATOM 1575 C C . ILE A 1 208 ? 14.912 -7.590 -18.408 1.00 78.88 208 ILE A C 1
ATOM 1577 O O . ILE A 1 208 ? 13.939 -8.251 -18.767 1.00 78.88 208 ILE A O 1
ATOM 1581 N N . GLU A 1 209 ? 16.078 -8.146 -18.067 1.00 67.25 209 GLU A N 1
ATOM 1582 C CA . GLU A 1 209 ? 16.364 -9.589 -18.006 1.00 67.25 209 GLU A CA 1
ATOM 1583 C C . GLU A 1 209 ? 15.786 -10.238 -16.748 1.00 67.25 209 GLU A C 1
ATOM 1585 O O . GLU A 1 209 ? 15.910 -9.634 -15.648 1.00 67.25 209 GLU A O 1
#

InterPro domains:
  IPR007407 Protein of unknown function DUF459 [PF04311] (32-172)
  IPR036514 SGNH hydrolase superfamily [G3DSA:3.40.50.1110] (12-173)

Mean predicted aligned error: 3.51 Å

Nearest PDB structures (foldseek):
  7tjb-assembly1_A  TM=6.691E-01  e=5.914E-03  Neisseria gonorrhoeae FA 1090
  4rsh-assembly3_C  TM=6.424E-01  e=9.688E-02  Desulfitobacterium hafniense DCB-2
  9ccb-assembly1_A  TM=5.424E-01  e=2.706E-01  Methanothermobacter marburgensis
  3wqo-assembly1_B  TM=6.133E-01  e=6.016E-01  Methanocaldococcus jannaschii DSM 2661
  6ktq-assembly1_B  TM=3.165E-01  e=2.556E-01  Sulfolobus acidocaldarius DSM 639

Secondary structure (DSSP, 8-state):
-TTHHHHHHHHHHTT-S-------TT-BTTBS--HHHHHHHHHHHH--SEEEE---GGGHHHHHHH-HHHHHHHHHHHHHHHHHTT-EEEEPPPPTT-SS--HHHHHHHHHHHHHSTTTEE----GGGG--TTS---SEEE-TTS-EEE-B-TTSSSBPHHHHHHHHHHHHHHHHHTTSSPPPSS-GGGSGGGG-GGGGSSTTTTSS--

Solvent-accessible surface area (backbone atoms only — not comparable to full-atom values): 11934 Å² total; per-residue (Å²): 86,55,46,51,50,39,43,45,42,45,40,45,28,42,67,46,93,74,79,88,85,89,61,69,86,84,42,24,94,78,31,82,53,66,56,73,61,54,46,53,50,48,42,73,76,64,61,59,62,67,46,80,44,72,60,51,73,57,34,50,65,54,32,75,74,62,35,62,72,52,46,43,51,53,54,43,49,57,49,46,62,39,43,78,69,67,20,28,36,38,42,38,54,61,75,78,69,58,94,65,94,40,65,69,56,37,48,42,44,44,56,46,21,69,74,36,75,96,42,32,41,52,61,83,60,63,75,35,44,44,43,99,88,69,48,62,55,43,53,51,68,49,98,87,67,50,74,47,52,29,28,21,78,83,43,70,50,41,13,56,56,20,17,42,33,43,37,46,49,54,50,54,48,32,34,76,71,70,74,40,66,68,62,77,56,78,44,90,80,38,77,51,66,71,41,64,63,41,42,63,65,78,62,36,60,48,82,93,116

Sequence (209 aa):
MDESPALAAAAEATGANTFVFGAGPGFGLTTGLDWRTDWTNAISESRPNLAVVMFGSWDLPFIRANGVDAYERVVDEAVTLLTDNGIRVMLLPVMPGGKLDVSTVDRVFADVAARHPGMVDNPSITSAFSAPDGSTPRYWVSDDGTVHLLRKKDNWHLCPEGAANLTNVVLNRAVQLGWSPPALSEWESGPWRQAWQYDDPPGVCDGIE

Radius of gyration: 17.17 Å; Cα contacts (8 Å, |Δi|>4): 306; chains: 1; bounding box: 41×44×50 Å

Foldseek 3Di:
DQLQLLLVLQCVLLVNPDDDDDDDPFDDLVGDDPCVVVVVVCCVPRVAQEDEDEDFDNCVVVCVVPNLVVVLVSVLVSLCVQVVSNHAYAYEYAAPPDPDDRVSVLVSLCVSQVVVPLRYDYDHLQQLQQDPVSDRFQWDADPVRDIGGAAFPVRHHGQLSSSNSSSCSVQVVCCVSVSTPGRNDPSSPDPSNVPCVNCVPHCRSPDPD